Protein AF-A0A3T0Y4G8-F1 (afdb_monomer_lite)

Structure (mmCIF, N/CA/C/O backbone):
data_AF-A0A3T0Y4G8-F1
#
_entry.id   AF-A0A3T0Y4G8-F1
#
loop_
_atom_site.group_PDB
_atom_site.id
_atom_site.type_symbol
_atom_site.label_atom_id
_atom_site.label_alt_id
_atom_site.label_comp_id
_atom_site.label_asym_id
_atom_site.label_entity_id
_atom_site.label_seq_id
_atom_site.pdbx_PDB_ins_code
_atom_site.Cartn_x
_atom_site.Cartn_y
_atom_site.Cartn_z
_atom_site.occupancy
_atom_site.B_iso_or_equiv
_atom_site.auth_seq_id
_atom_site.auth_comp_id
_atom_site.auth_asym_id
_atom_site.auth_atom_id
_atom_site.pdbx_PDB_model_num
ATOM 1 N N . MET A 1 1 ? -2.328 8.587 -33.620 1.00 57.75 1 MET A N 1
ATOM 2 C CA . MET A 1 1 ? -2.987 9.891 -33.407 1.00 57.75 1 MET A CA 1
ATOM 3 C C . MET A 1 1 ? -2.007 10.767 -32.654 1.00 57.75 1 MET A C 1
ATOM 5 O O . MET A 1 1 ? -1.523 10.323 -31.620 1.00 57.75 1 MET A O 1
ATOM 9 N N . ARG A 1 2 ? -1.658 11.938 -33.183 1.00 63.41 2 ARG A N 1
ATOM 10 C CA . ARG A 1 2 ? -0.834 12.937 -32.486 1.00 63.41 2 ARG A CA 1
ATOM 11 C C . ARG A 1 2 ? -1.683 14.199 -32.407 1.00 63.41 2 ARG A C 1
ATOM 13 O O . ARG A 1 2 ? -2.270 14.566 -33.416 1.00 63.41 2 ARG A O 1
ATOM 20 N N . ASP A 1 3 ? -1.852 14.759 -31.213 1.00 65.62 3 ASP A N 1
ATOM 21 C CA . ASP A 1 3 ? -2.659 15.970 -30.990 1.00 65.62 3 ASP A CA 1
ATOM 22 C C . ASP A 1 3 ? -4.114 15.885 -31.506 1.00 65.62 3 ASP A C 1
ATOM 24 O O . ASP A 1 3 ? -4.701 16.870 -31.938 1.00 65.62 3 ASP A O 1
ATOM 28 N N . GLY A 1 4 ? -4.717 14.690 -31.463 1.00 73.75 4 GLY A N 1
ATOM 29 C CA . GLY A 1 4 ? -6.088 14.469 -31.942 1.00 73.75 4 GLY A CA 1
ATOM 30 C C . GLY A 1 4 ? -6.233 14.370 -33.465 1.00 73.75 4 GLY A C 1
ATOM 31 O O . GLY A 1 4 ? -7.351 14.213 -33.949 1.00 73.75 4 GLY A O 1
ATOM 32 N N . GLU A 1 5 ? -5.131 14.381 -34.220 1.00 70.00 5 GLU A N 1
ATOM 33 C CA . GLU A 1 5 ? -5.133 14.175 -35.669 1.00 70.00 5 GLU A CA 1
ATOM 34 C C . GLU A 1 5 ? -4.583 12.792 -36.057 1.00 70.00 5 GLU A C 1
ATOM 36 O O . GLU A 1 5 ? -3.673 12.224 -35.429 1.00 70.00 5 GLU A O 1
ATOM 41 N N . THR A 1 6 ? -5.175 12.212 -37.103 1.00 73.75 6 THR A N 1
ATOM 42 C CA . THR A 1 6 ? -4.707 10.964 -37.712 1.00 73.75 6 THR A CA 1
ATOM 43 C C . THR A 1 6 ? -3.455 11.259 -38.527 1.00 73.75 6 THR A C 1
ATOM 45 O O . THR A 1 6 ? -3.503 12.015 -39.490 1.00 73.75 6 THR A O 1
ATOM 48 N N . VAL A 1 7 ? -2.334 10.649 -38.139 1.00 76.44 7 VAL A N 1
ATOM 49 C CA . VAL A 1 7 ? -1.056 10.769 -38.846 1.00 76.44 7 VAL A CA 1
ATOM 50 C C . VAL A 1 7 ? -0.824 9.484 -39.629 1.00 76.44 7 VAL A C 1
ATOM 52 O O . VAL A 1 7 ? -0.744 8.411 -39.028 1.00 76.44 7 VAL A O 1
ATOM 55 N N . GLU A 1 8 ? -0.711 9.598 -40.950 1.00 79.31 8 GLU A N 1
ATOM 56 C CA . GLU A 1 8 ? -0.212 8.524 -41.808 1.00 79.31 8 GLU A CA 1
ATOM 57 C C . GLU A 1 8 ? 1.317 8.599 -41.867 1.00 79.31 8 GLU A C 1
ATOM 59 O O . GLU A 1 8 ? 1.886 9.651 -42.154 1.00 79.31 8 GLU A O 1
ATOM 64 N N . SER A 1 9 ? 1.983 7.480 -41.587 1.00 73.44 9 SER A N 1
ATOM 65 C CA . SER A 1 9 ? 3.439 7.352 -41.677 1.00 73.44 9 SER A CA 1
ATOM 66 C C . SER A 1 9 ? 3.802 6.079 -42.424 1.00 73.44 9 SER A C 1
ATOM 68 O O . SER A 1 9 ? 3.172 5.038 -42.242 1.00 73.44 9 SER A O 1
ATOM 70 N N . VAL A 1 10 ? 4.856 6.160 -43.232 1.00 78.38 10 VAL A N 1
ATOM 71 C CA . VAL A 1 10 ? 5.444 5.012 -43.924 1.00 78.38 10 VAL A CA 1
ATOM 72 C C . VAL A 1 10 ? 6.600 4.492 -43.077 1.00 78.38 10 VAL A C 1
ATOM 74 O O . VAL A 1 10 ? 7.514 5.246 -42.748 1.00 78.38 10 VAL A O 1
ATOM 77 N N . ILE A 1 11 ? 6.555 3.210 -42.715 1.00 75.81 11 ILE A N 1
ATOM 78 C CA . ILE A 1 11 ? 7.625 2.529 -41.982 1.00 75.81 11 ILE A CA 1
ATOM 79 C C . ILE A 1 11 ? 8.242 1.448 -42.867 1.00 75.81 11 ILE A C 1
ATOM 81 O O . ILE A 1 11 ? 7.525 0.692 -43.522 1.00 75.81 11 ILE A O 1
ATOM 85 N N . THR A 1 12 ? 9.570 1.376 -42.887 1.00 81.94 12 THR A N 1
ATOM 86 C CA . THR A 1 12 ? 10.300 0.306 -43.573 1.00 81.94 12 THR A CA 1
ATOM 87 C C . THR A 1 12 ? 10.436 -0.879 -42.614 1.00 81.94 12 THR A C 1
ATOM 89 O O . THR A 1 12 ? 11.063 -0.711 -41.565 1.00 81.94 12 THR A O 1
ATOM 92 N N . PRO A 1 13 ? 9.861 -2.057 -42.919 1.00 79.50 13 PRO A N 1
ATOM 93 C CA . PRO A 1 13 ? 10.000 -3.236 -42.070 1.00 79.50 13 PRO A CA 1
ATOM 94 C C . PRO A 1 13 ? 11.458 -3.693 -41.999 1.00 79.50 13 PRO A C 1
ATOM 96 O O . PRO A 1 13 ? 12.181 -3.619 -42.994 1.00 79.50 13 PRO A O 1
ATOM 99 N N . LEU A 1 14 ? 11.872 -4.226 -40.849 1.00 80.44 14 LEU A N 1
ATOM 100 C CA . LEU A 1 14 ? 13.131 -4.963 -40.755 1.00 80.44 14 LEU A CA 1
ATOM 101 C C . LEU A 1 14 ? 12.905 -6.375 -41.293 1.00 80.44 14 LEU A C 1
ATOM 103 O O . LEU A 1 14 ? 11.934 -7.026 -40.913 1.00 80.44 14 LEU A O 1
ATOM 107 N N . LEU A 1 15 ? 13.775 -6.848 -42.182 1.00 83.69 15 LEU A N 1
ATOM 108 C CA . LEU A 1 15 ? 13.701 -8.220 -42.675 1.00 83.69 15 LEU A CA 1
ATOM 109 C C . LEU A 1 15 ? 14.217 -9.175 -41.597 1.00 83.69 15 LEU A C 1
ATOM 111 O O . LEU A 1 15 ? 15.264 -8.944 -40.994 1.00 83.69 15 LEU A O 1
ATOM 115 N N . THR A 1 16 ? 13.451 -10.230 -41.336 1.00 79.94 16 THR A N 1
ATOM 116 C CA . THR A 1 16 ? 13.811 -11.305 -40.406 1.00 79.94 16 THR A CA 1
ATOM 117 C C . THR A 1 16 ? 13.591 -12.648 -41.078 1.00 79.94 16 THR A C 1
ATOM 119 O O . THR A 1 16 ? 12.617 -12.823 -41.813 1.00 79.94 16 THR A O 1
ATOM 122 N N . GLU A 1 17 ? 14.480 -13.600 -40.822 1.00 84.38 17 GLU A N 1
ATOM 123 C CA . GLU A 1 17 ? 14.336 -14.958 -41.336 1.00 84.38 17 GLU A CA 1
ATOM 124 C C . GLU A 1 17 ? 13.253 -15.697 -40.551 1.00 84.38 17 GLU A C 1
ATOM 126 O O . GLU A 1 17 ? 13.289 -15.791 -39.319 1.00 84.38 17 GLU A O 1
ATOM 131 N N . ARG A 1 18 ? 12.254 -16.216 -41.266 1.00 80.69 18 ARG A N 1
ATOM 132 C CA . ARG A 1 18 ? 11.189 -17.034 -40.685 1.00 80.69 18 ARG A CA 1
ATOM 133 C C . ARG A 1 18 ? 11.044 -18.334 -41.467 1.00 80.69 18 ARG A C 1
ATOM 135 O O . ARG A 1 18 ? 11.089 -18.292 -42.695 1.00 80.69 18 ARG A O 1
ATOM 142 N N . PRO A 1 19 ? 10.845 -19.474 -40.784 1.00 83.25 19 PRO A N 1
ATOM 143 C CA . PRO A 1 19 ? 10.613 -20.740 -41.460 1.00 83.25 19 PRO A CA 1
ATOM 144 C C . PRO A 1 19 ? 9.306 -20.683 -42.254 1.00 83.25 19 PRO A C 1
ATOM 146 O O . PRO A 1 19 ? 8.293 -20.169 -41.767 1.00 83.25 19 PRO A O 1
ATOM 149 N N . VAL A 1 20 ? 9.339 -21.203 -43.477 1.00 84.50 20 VAL A N 1
ATOM 150 C CA . VAL A 1 20 ? 8.162 -21.343 -44.337 1.00 84.50 20 VAL A CA 1
ATOM 151 C C . VAL A 1 20 ? 7.232 -22.378 -43.707 1.00 84.50 20 VAL A C 1
ATOM 153 O O . VAL A 1 20 ? 7.676 -23.454 -43.318 1.00 84.50 20 VAL A O 1
ATOM 156 N N . ALA A 1 21 ? 5.944 -22.062 -43.579 1.00 81.44 21 ALA A N 1
ATOM 157 C CA . ALA A 1 21 ? 4.969 -23.010 -43.049 1.00 81.44 21 ALA A CA 1
ATOM 158 C C . ALA A 1 21 ? 4.579 -24.042 -44.123 1.00 81.44 21 ALA A C 1
ATOM 160 O O . ALA A 1 21 ? 4.220 -23.668 -45.241 1.00 81.44 21 ALA A O 1
ATOM 161 N N . ALA A 1 22 ? 4.635 -25.328 -43.780 1.00 78.44 22 ALA A N 1
ATOM 162 C CA . ALA A 1 22 ? 4.059 -26.420 -44.557 1.00 78.44 22 ALA A CA 1
ATOM 163 C C . ALA A 1 22 ? 2.522 -26.453 -44.408 1.00 78.44 22 ALA A C 1
ATOM 165 O O . ALA A 1 22 ? 1.952 -25.754 -43.568 1.00 78.44 22 ALA A O 1
ATOM 166 N N . GLU A 1 23 ? 1.827 -27.263 -45.217 1.00 80.06 23 GLU A N 1
ATOM 167 C CA . GLU A 1 23 ? 0.350 -27.349 -45.206 1.00 80.06 23 GLU A CA 1
ATOM 168 C C . GLU A 1 23 ? -0.242 -27.783 -43.851 1.00 80.06 23 GLU A C 1
ATOM 170 O O . GLU A 1 23 ? -1.402 -27.497 -43.563 1.00 80.06 23 GLU A O 1
ATOM 175 N N . ASP A 1 24 ? 0.551 -28.435 -43.001 1.00 78.25 24 ASP A N 1
ATOM 176 C CA . ASP A 1 24 ? 0.180 -28.849 -41.645 1.00 78.25 24 ASP A CA 1
ATOM 177 C C . ASP A 1 24 ? 0.514 -27.801 -40.561 1.00 78.25 24 ASP A C 1
ATOM 179 O O . ASP A 1 24 ? 0.268 -28.029 -39.375 1.00 78.25 24 ASP A O 1
ATOM 183 N N . GLY A 1 25 ? 1.055 -26.643 -40.956 1.00 75.31 25 GLY A N 1
ATOM 184 C CA . GLY A 1 25 ? 1.466 -25.563 -40.059 1.00 75.31 25 GLY A CA 1
ATOM 185 C C . GLY A 1 25 ? 2.832 -25.766 -39.395 1.00 75.31 25 GLY A C 1
ATOM 186 O O . GLY A 1 25 ? 3.222 -24.938 -38.569 1.00 75.31 25 GLY A O 1
ATOM 187 N N . THR A 1 26 ? 3.566 -26.830 -39.735 1.00 81.00 26 THR A N 1
ATOM 188 C CA . THR A 1 26 ? 4.938 -27.055 -39.259 1.00 81.00 26 THR A CA 1
ATOM 189 C C . THR A 1 26 ? 5.963 -26.320 -40.127 1.00 81.00 26 THR A C 1
ATOM 191 O O . THR A 1 26 ? 5.648 -25.833 -41.212 1.00 81.00 26 THR A O 1
ATOM 194 N N . ALA A 1 27 ? 7.195 -26.170 -39.635 1.00 82.19 27 ALA A N 1
ATOM 195 C CA . ALA A 1 27 ? 8.272 -25.589 -40.432 1.00 82.19 27 ALA A CA 1
ATOM 196 C C . ALA A 1 27 ? 8.634 -26.543 -41.579 1.00 82.19 27 ALA A C 1
ATOM 198 O O . ALA A 1 27 ? 8.964 -27.702 -41.340 1.00 82.19 27 ALA A O 1
ATOM 199 N N . MET A 1 28 ? 8.586 -26.048 -42.814 1.00 82.31 28 MET A N 1
ATOM 200 C CA . MET A 1 28 ? 9.085 -26.759 -43.983 1.00 82.31 28 MET A CA 1
ATOM 201 C C . MET A 1 28 ? 10.581 -27.001 -43.803 1.00 82.31 28 MET A C 1
ATOM 203 O O . MET A 1 28 ? 11.329 -26.066 -43.524 1.00 82.31 28 MET A O 1
ATOM 207 N N . VAL A 1 29 ? 11.002 -28.250 -43.965 1.00 83.50 29 VAL A N 1
ATOM 208 C CA . VAL A 1 29 ? 12.403 -28.664 -43.882 1.00 83.50 29 VAL A CA 1
ATOM 209 C C . VAL A 1 29 ? 12.907 -29.091 -45.256 1.00 83.50 29 VAL A C 1
ATOM 211 O O . VAL A 1 29 ? 12.134 -29.604 -46.070 1.00 83.50 29 VAL A O 1
ATOM 214 N N . ASP A 1 30 ? 14.180 -28.842 -45.533 1.00 82.56 30 ASP A N 1
ATOM 215 C CA . ASP A 1 30 ? 14.849 -29.287 -46.749 1.00 82.56 30 ASP A CA 1
ATOM 216 C C . ASP A 1 30 ? 15.281 -30.765 -46.665 1.00 82.56 30 ASP A C 1
ATOM 218 O O . ASP A 1 30 ? 14.939 -31.496 -45.732 1.00 82.56 30 ASP A O 1
ATOM 222 N N . ALA A 1 31 ? 16.000 -31.239 -47.685 1.00 79.75 31 ALA A N 1
ATOM 223 C CA . ALA A 1 31 ? 16.464 -32.624 -47.761 1.00 79.75 31 ALA A CA 1
ATOM 224 C C . ALA A 1 31 ? 17.526 -32.979 -46.701 1.00 79.75 31 ALA A C 1
ATOM 226 O O . ALA A 1 31 ? 17.723 -34.165 -46.429 1.00 79.75 31 ALA A O 1
ATOM 227 N N . ASP A 1 32 ? 18.175 -31.974 -46.111 1.00 78.44 32 ASP A N 1
ATOM 228 C CA . ASP A 1 32 ? 19.201 -32.108 -45.077 1.00 78.44 32 ASP A CA 1
ATOM 229 C C . ASP A 1 32 ? 18.603 -31.985 -43.656 1.00 78.44 32 ASP A C 1
ATOM 231 O O . ASP A 1 32 ? 19.271 -32.282 -42.664 1.00 78.44 32 ASP A O 1
ATOM 235 N N . GLY A 1 33 ? 17.305 -31.666 -43.560 1.00 79.38 33 GLY A N 1
ATOM 236 C CA . GLY A 1 33 ? 16.547 -31.549 -42.313 1.00 79.38 33 GLY A CA 1
ATOM 237 C C . GLY A 1 33 ? 16.545 -30.139 -41.720 1.00 79.38 33 GLY A C 1
ATOM 238 O O . GLY A 1 33 ? 16.002 -29.949 -40.628 1.00 79.38 33 GLY A O 1
ATOM 239 N N . ASP A 1 34 ? 17.112 -29.162 -42.427 1.00 80.62 34 ASP A N 1
ATOM 240 C CA . ASP A 1 34 ? 17.165 -27.770 -42.001 1.00 80.62 34 ASP A CA 1
ATOM 241 C C . ASP A 1 34 ? 15.888 -27.029 -42.413 1.00 80.62 34 ASP A C 1
ATOM 243 O O . ASP A 1 34 ? 15.269 -27.309 -43.440 1.00 80.62 34 ASP A O 1
ATOM 247 N N . ALA A 1 35 ? 15.444 -26.080 -41.588 1.00 82.62 35 ALA A N 1
ATOM 248 C CA . ALA A 1 35 ? 14.230 -25.326 -41.872 1.00 82.62 35 ALA A CA 1
ATOM 249 C C . ALA A 1 35 ? 14.444 -24.385 -43.067 1.00 82.62 35 ALA A C 1
ATOM 251 O O . ALA A 1 35 ? 15.308 -23.511 -43.032 1.00 82.62 35 ALA A O 1
ATOM 252 N N . VAL A 1 36 ? 13.598 -24.505 -44.090 1.00 84.44 36 VAL A N 1
ATOM 253 C CA . VAL A 1 36 ? 13.571 -23.576 -45.221 1.00 84.44 36 VAL A CA 1
ATOM 254 C C . VAL A 1 36 ? 13.075 -22.225 -44.712 1.00 84.44 36 VAL A C 1
ATOM 256 O O . VAL A 1 36 ? 11.922 -22.094 -44.292 1.00 84.44 36 VAL A O 1
ATOM 259 N N . THR A 1 37 ? 13.940 -21.213 -44.732 1.00 86.69 37 THR A N 1
ATOM 260 C CA . THR A 1 37 ? 13.616 -19.854 -44.290 1.00 86.69 37 THR A CA 1
ATOM 261 C C . THR A 1 37 ? 13.271 -18.943 -45.464 1.00 86.69 37 THR A C 1
ATOM 263 O O . THR A 1 37 ? 13.735 -19.113 -46.590 1.00 86.69 37 THR A O 1
ATOM 266 N N . GLN A 1 38 ? 12.432 -17.948 -45.194 1.00 85.25 38 GLN A N 1
ATOM 267 C CA . GLN A 1 38 ? 12.185 -16.818 -46.080 1.00 85.25 38 GLN A CA 1
ATOM 268 C C . GLN A 1 38 ? 12.346 -15.511 -45.300 1.00 85.25 38 GLN A C 1
ATOM 270 O O . GLN A 1 38 ? 12.038 -15.444 -44.105 1.00 85.25 38 GLN A O 1
ATOM 275 N N . GLU A 1 39 ? 12.800 -14.460 -45.977 1.00 82.12 39 GLU A N 1
ATOM 276 C CA . GLU A 1 39 ? 12.836 -13.121 -45.398 1.00 82.12 39 GLU A CA 1
ATOM 277 C C . GLU A 1 39 ? 11.418 -12.552 -45.333 1.00 82.12 39 GLU A C 1
ATOM 279 O O . GLU A 1 39 ? 10.752 -12.363 -46.354 1.00 82.12 39 GLU A O 1
ATOM 284 N N . VAL A 1 40 ? 10.944 -12.257 -44.124 1.00 82.44 40 VAL A N 1
ATOM 285 C CA . VAL A 1 40 ? 9.673 -11.559 -43.915 1.00 82.44 40 VAL A CA 1
ATOM 286 C C . VAL A 1 40 ? 9.902 -10.226 -43.221 1.00 82.44 40 VAL A C 1
ATOM 288 O O . VAL A 1 40 ? 10.739 -10.105 -42.325 1.00 82.44 40 VAL A O 1
ATOM 291 N N . GLY A 1 41 ? 9.134 -9.216 -43.630 1.00 81.00 41 GLY A N 1
ATOM 292 C CA . GLY A 1 41 ? 9.136 -7.909 -42.984 1.00 81.00 41 GLY A CA 1
ATOM 293 C C . GLY A 1 41 ? 8.482 -7.973 -41.606 1.00 81.00 41 GLY A C 1
ATOM 294 O O . GLY A 1 41 ? 7.318 -8.349 -41.481 1.00 81.00 41 GLY A O 1
ATOM 295 N N . PHE A 1 42 ? 9.223 -7.572 -40.580 1.00 80.50 42 PHE A N 1
ATOM 296 C CA . PHE A 1 42 ? 8.767 -7.459 -39.204 1.00 80.50 42 PHE A CA 1
ATOM 297 C C . PHE A 1 42 ? 8.653 -5.984 -38.800 1.00 80.50 42 PHE A C 1
ATOM 299 O O . PHE A 1 42 ? 9.562 -5.181 -39.026 1.00 80.50 42 PHE A O 1
ATOM 306 N N . ILE A 1 43 ? 7.524 -5.633 -38.180 1.00 77.62 43 ILE A N 1
ATOM 307 C CA . ILE A 1 43 ? 7.293 -4.326 -37.559 1.00 77.62 43 ILE A CA 1
ATOM 308 C C . ILE A 1 43 ? 6.952 -4.571 -36.089 1.00 77.62 43 ILE A C 1
ATOM 310 O O . ILE A 1 43 ? 5.902 -5.129 -35.774 1.00 77.62 43 ILE A O 1
ATOM 314 N N . GLY A 1 44 ? 7.831 -4.127 -35.191 1.00 71.62 44 GLY A N 1
ATOM 315 C CA . GLY A 1 44 ? 7.540 -4.048 -33.763 1.00 71.62 44 GLY A CA 1
ATOM 316 C C . GLY A 1 44 ? 6.872 -2.714 -33.444 1.00 71.62 44 GLY A C 1
ATOM 317 O O . GLY A 1 44 ? 7.466 -1.661 -33.668 1.00 71.62 44 GLY A O 1
ATOM 318 N N . VAL A 1 45 ? 5.645 -2.742 -32.926 1.00 76.56 45 VAL A N 1
ATOM 319 C CA . VAL A 1 45 ? 4.945 -1.535 -32.465 1.00 76.56 45 VAL A CA 1
ATOM 320 C C . VAL A 1 45 ? 5.041 -1.477 -30.945 1.00 76.56 45 VAL A C 1
ATOM 322 O O . VAL A 1 45 ? 4.532 -2.357 -30.257 1.00 76.56 45 VAL A O 1
ATOM 325 N N . GLY A 1 46 ? 5.699 -0.442 -30.423 1.00 69.81 46 GLY A N 1
ATOM 326 C CA . GLY A 1 46 ? 5.782 -0.155 -28.992 1.00 69.81 46 GLY A CA 1
ATOM 327 C C . GLY A 1 46 ? 5.281 1.255 -28.701 1.00 69.81 46 GLY A C 1
ATOM 328 O O . GLY A 1 46 ? 5.503 2.170 -29.493 1.00 69.81 46 GLY A O 1
ATOM 329 N N . SER A 1 47 ? 4.593 1.444 -27.575 1.00 67.56 47 SER A N 1
ATOM 330 C CA . SER A 1 47 ? 4.206 2.782 -27.123 1.00 67.56 47 SER A CA 1
ATOM 331 C C . SER A 1 47 ? 5.412 3.467 -26.489 1.00 67.56 47 SER A C 1
ATOM 333 O O . SER A 1 47 ? 5.940 2.983 -25.488 1.00 67.56 47 SER A O 1
ATOM 335 N N . THR A 1 48 ? 5.828 4.613 -27.025 1.00 68.94 48 THR A N 1
ATOM 336 C CA . THR A 1 48 ? 6.742 5.498 -26.298 1.00 68.94 48 THR A CA 1
ATOM 337 C C . THR A 1 48 ? 5.996 6.065 -25.094 1.00 68.94 48 THR A C 1
ATOM 339 O O . THR A 1 48 ? 4.910 6.622 -25.240 1.00 68.94 48 THR A O 1
ATOM 342 N N . GLN A 1 49 ? 6.559 5.887 -23.902 1.00 67.50 49 GLN A N 1
ATOM 343 C CA . GLN A 1 49 ? 6.051 6.490 -22.675 1.00 67.50 49 GLN A CA 1
ATOM 344 C C . GLN A 1 49 ? 6.924 7.697 -22.344 1.00 67.50 49 GLN A C 1
ATOM 346 O O . GLN A 1 49 ? 8.143 7.568 -22.251 1.00 67.50 49 GLN A O 1
ATOM 351 N N . GLU A 1 50 ? 6.306 8.861 -22.177 1.00 69.50 50 GLU A N 1
ATOM 352 C CA . GLU A 1 50 ? 7.001 10.092 -21.811 1.00 69.50 50 GLU A CA 1
ATOM 353 C C . GLU A 1 50 ? 6.421 10.639 -20.505 1.00 69.50 50 GLU A C 1
ATOM 355 O O . GLU A 1 50 ? 5.203 10.650 -20.308 1.00 69.50 50 GLU A O 1
ATOM 360 N N . LEU A 1 51 ? 7.294 11.072 -19.589 1.00 75.06 51 LEU A N 1
ATOM 361 C CA . LEU A 1 51 ? 6.866 11.717 -18.352 1.00 75.06 51 LEU A CA 1
ATOM 362 C C . LEU A 1 51 ? 6.426 13.144 -18.672 1.00 75.06 51 LEU A C 1
ATOM 364 O O . LEU A 1 51 ? 7.254 14.018 -18.927 1.00 75.06 51 LEU A O 1
ATOM 368 N N . VAL A 1 52 ? 5.120 13.380 -18.614 1.00 82.81 52 VAL A N 1
ATOM 369 C CA . VAL A 1 52 ? 4.540 14.711 -18.793 1.00 82.81 52 VAL A CA 1
ATOM 370 C C . VAL A 1 52 ? 4.279 15.383 -17.440 1.00 82.81 52 VAL A C 1
ATOM 372 O O . VAL A 1 52 ? 3.811 14.722 -16.507 1.00 82.81 52 VAL A O 1
ATOM 375 N N . PRO A 1 53 ? 4.559 16.693 -17.298 1.00 86.25 53 PRO A N 1
ATOM 376 C CA . PRO A 1 53 ? 4.197 17.437 -16.099 1.00 86.25 53 PRO A CA 1
ATOM 377 C C . PRO A 1 53 ? 2.682 17.417 -15.879 1.00 86.25 53 PRO A C 1
ATOM 379 O O . PRO A 1 53 ? 1.916 17.754 -16.779 1.00 86.25 53 PRO A O 1
ATOM 382 N N . GLN A 1 54 ? 2.260 17.059 -14.668 1.00 88.50 54 GLN A N 1
ATOM 383 C CA . GLN A 1 54 ? 0.855 17.082 -14.259 1.00 88.50 54 GLN A CA 1
ATOM 384 C C . GLN A 1 54 ? 0.561 18.329 -13.413 1.00 88.50 54 GLN A C 1
ATOM 386 O O . GLN A 1 54 ? 1.441 18.791 -12.675 1.00 88.50 54 GLN A O 1
ATOM 391 N N . PRO A 1 55 ? -0.656 18.895 -13.484 1.00 93.75 55 PRO A N 1
ATOM 392 C CA . PRO A 1 55 ? -1.031 20.003 -12.620 1.00 93.75 55 PRO A CA 1
ATOM 393 C C . PRO A 1 55 ? -1.130 19.541 -11.160 1.00 93.75 55 PRO A C 1
ATOM 395 O O . PRO A 1 55 ? -1.472 18.397 -10.865 1.00 93.75 55 PRO A O 1
ATOM 398 N N . ALA A 1 56 ? -0.887 20.457 -10.217 1.00 92.38 56 ALA A N 1
ATOM 399 C CA . ALA A 1 56 ? -0.919 20.156 -8.779 1.00 92.38 56 ALA A CA 1
ATOM 400 C C . ALA A 1 56 ? -2.281 19.619 -8.290 1.00 92.38 56 ALA A C 1
ATOM 402 O O . ALA A 1 56 ? -2.360 18.974 -7.246 1.00 92.38 56 ALA A O 1
ATOM 403 N N . THR A 1 57 ? -3.351 19.862 -9.047 1.00 94.38 57 THR A N 1
ATOM 404 C CA . THR A 1 57 ? -4.695 19.341 -8.778 1.00 94.38 57 THR A CA 1
ATOM 405 C C . THR A 1 57 ? -4.790 17.820 -8.894 1.00 94.38 57 THR A C 1
ATOM 407 O O . THR A 1 57 ? -5.645 17.243 -8.232 1.00 94.38 57 THR A O 1
ATOM 410 N N . GLU A 1 58 ? -3.905 17.168 -9.655 1.00 91.94 58 GLU A N 1
ATOM 411 C CA . GLU A 1 58 ? -3.877 15.702 -9.818 1.00 91.94 58 GLU A CA 1
ATOM 412 C C . GLU A 1 58 ? -3.335 14.966 -8.586 1.00 91.94 58 GLU A C 1
ATOM 414 O O . GLU A 1 58 ? -3.528 13.761 -8.437 1.00 91.94 58 GLU A O 1
ATOM 419 N N . VAL A 1 59 ? -2.690 15.676 -7.654 1.00 90.56 59 VAL A N 1
ATOM 420 C CA . VAL A 1 59 ? -2.078 15.056 -6.470 1.00 90.56 59 VAL A CA 1
ATOM 421 C C . VAL A 1 59 ? -3.131 14.406 -5.570 1.00 90.56 59 VAL A C 1
ATOM 423 O O . VAL A 1 59 ? -2.954 13.266 -5.145 1.00 90.56 59 VAL A O 1
ATOM 426 N N . LEU A 1 60 ? -4.232 15.105 -5.275 1.00 93.88 60 LEU A N 1
ATOM 427 C CA . LEU A 1 60 ? -5.272 14.577 -4.385 1.00 93.88 60 LEU A CA 1
ATOM 428 C C . LEU A 1 60 ? -5.997 13.355 -4.981 1.00 93.88 60 LEU A C 1
ATOM 430 O O . LEU A 1 60 ? -6.103 12.358 -4.263 1.00 93.88 60 LEU A O 1
ATOM 434 N N . PRO A 1 61 ? -6.443 13.367 -6.256 1.00 94.69 61 PRO A N 1
ATOM 435 C CA . PRO A 1 61 ? -6.956 12.173 -6.926 1.00 94.69 61 PRO A CA 1
ATOM 436 C C . PRO A 1 61 ? -5.965 11.007 -6.914 1.00 94.69 61 PRO A C 1
ATOM 438 O O . PRO A 1 61 ? -6.323 9.916 -6.483 1.00 94.69 61 PRO A O 1
ATOM 441 N N . ALA A 1 62 ? -4.698 11.240 -7.275 1.00 90.81 62 ALA A N 1
ATOM 442 C CA . ALA A 1 62 ? -3.690 10.182 -7.327 1.00 90.81 62 ALA A CA 1
ATOM 443 C C . ALA A 1 62 ? -3.438 9.528 -5.956 1.00 90.81 62 ALA A C 1
ATOM 445 O O . ALA A 1 62 ? -3.295 8.302 -5.853 1.00 90.81 62 ALA A O 1
ATOM 446 N N . VAL A 1 63 ? -3.408 10.331 -4.885 1.00 92.44 63 VAL A N 1
ATOM 447 C CA . VAL A 1 63 ? -3.327 9.825 -3.507 1.00 92.44 63 VAL A CA 1
ATOM 448 C C . VAL A 1 63 ? -4.599 9.059 -3.142 1.00 92.44 63 VAL A C 1
ATOM 450 O O . VAL A 1 63 ? -4.497 7.978 -2.569 1.00 92.44 63 VAL A O 1
ATOM 453 N N . GLY A 1 64 ? -5.780 9.567 -3.507 1.00 94.69 64 GLY A N 1
ATOM 454 C CA . GLY A 1 64 ? -7.068 8.904 -3.285 1.00 94.69 64 GLY A CA 1
ATOM 455 C C . GLY A 1 64 ? -7.159 7.528 -3.949 1.00 94.69 64 GLY A C 1
ATOM 456 O O . GLY A 1 64 ? -7.503 6.548 -3.290 1.00 94.69 64 GLY A O 1
ATOM 457 N N . ASP A 1 65 ? -6.765 7.423 -5.215 1.00 94.19 65 ASP A N 1
ATOM 458 C CA . ASP A 1 65 ? -6.737 6.155 -5.947 1.00 94.19 65 ASP A CA 1
ATOM 459 C C . ASP A 1 65 ? -5.740 5.172 -5.331 1.00 94.19 65 ASP A C 1
ATOM 461 O O . ASP A 1 65 ? -6.005 3.974 -5.212 1.00 94.19 65 ASP A O 1
ATOM 465 N N . SER A 1 66 ? -4.585 5.680 -4.898 1.00 91.56 66 SER A N 1
ATOM 466 C CA . SER A 1 66 ? -3.577 4.868 -4.217 1.00 91.56 66 SER A CA 1
ATOM 467 C C . SER A 1 66 ? -4.093 4.363 -2.867 1.00 91.56 66 SER A C 1
ATOM 469 O O . SER A 1 66 ? -3.921 3.186 -2.556 1.00 91.56 66 SER A O 1
ATOM 471 N N . LEU A 1 67 ? -4.796 5.205 -2.102 1.00 93.44 67 LEU A N 1
ATOM 472 C CA . LEU A 1 67 ? -5.458 4.810 -0.857 1.00 93.44 67 LEU A CA 1
ATOM 473 C C . LEU A 1 67 ? -6.507 3.730 -1.115 1.00 93.44 67 LEU A C 1
ATOM 475 O O . LEU A 1 67 ? -6.539 2.742 -0.389 1.00 93.44 67 LEU A O 1
ATOM 479 N N . ALA A 1 68 ? -7.332 3.889 -2.152 1.00 93.62 68 ALA A N 1
ATOM 480 C CA . ALA A 1 68 ? -8.368 2.926 -2.511 1.00 93.62 68 ALA A CA 1
ATOM 481 C C . ALA A 1 68 ? -7.776 1.562 -2.891 1.00 93.62 68 ALA A C 1
ATOM 483 O O . ALA A 1 68 ? -8.252 0.532 -2.410 1.00 93.62 68 ALA A O 1
ATOM 484 N N . ARG A 1 69 ? -6.699 1.544 -3.690 1.00 90.62 69 ARG A N 1
ATOM 485 C CA . ARG A 1 69 ? -5.976 0.308 -4.028 1.00 90.62 69 ARG A CA 1
ATOM 486 C C . ARG A 1 69 ? -5.437 -0.384 -2.782 1.00 90.62 69 ARG A C 1
ATOM 488 O O . ARG A 1 69 ? -5.680 -1.574 -2.591 1.00 90.62 69 ARG A O 1
ATOM 495 N N . VAL A 1 70 ? -4.752 0.355 -1.908 1.00 90.25 70 VAL A N 1
ATOM 496 C CA . VAL A 1 70 ? -4.174 -0.235 -0.694 1.00 90.25 70 VAL A CA 1
ATOM 497 C C . VAL A 1 70 ? -5.262 -0.694 0.279 1.00 90.25 70 VAL A C 1
ATOM 499 O O . VAL A 1 70 ? -5.166 -1.790 0.827 1.00 90.25 70 VAL A O 1
ATOM 502 N N . ALA A 1 71 ? -6.341 0.072 0.439 1.00 91.00 71 ALA A N 1
ATOM 503 C CA . ALA A 1 71 ? -7.50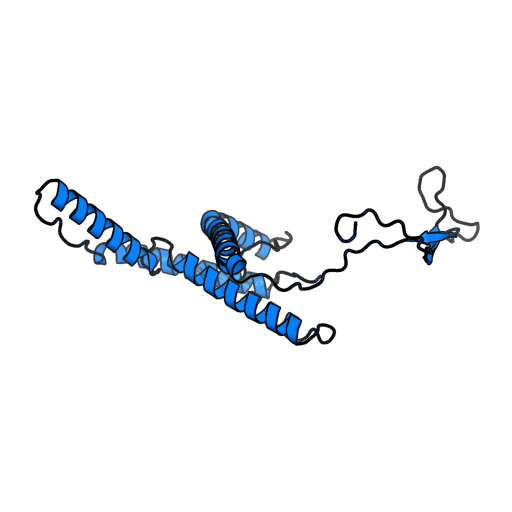4 -0.345 1.217 1.00 91.00 71 ALA A CA 1
ATOM 504 C C . ALA A 1 71 ? -8.118 -1.638 0.661 1.00 91.00 71 ALA A C 1
ATOM 506 O O . ALA A 1 71 ? -8.425 -2.546 1.430 1.00 91.00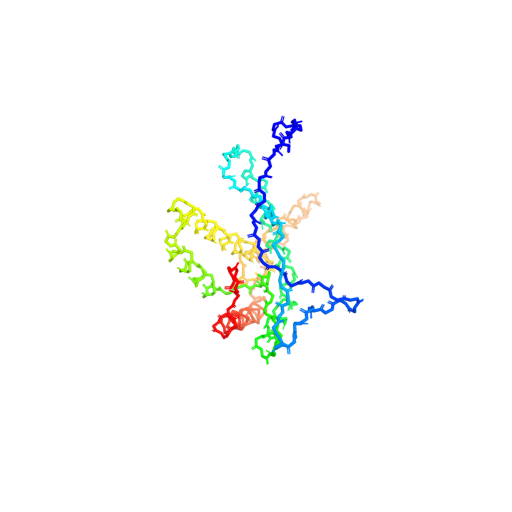 71 ALA A O 1
ATOM 507 N N . GLY A 1 72 ? -8.224 -1.772 -0.665 1.00 90.31 72 GLY A N 1
ATOM 508 C CA . GLY A 1 72 ? -8.665 -3.004 -1.319 1.00 90.31 72 GLY A CA 1
ATOM 509 C C . GLY A 1 72 ? -7.779 -4.208 -0.985 1.00 90.31 72 GLY A C 1
ATOM 510 O O . GLY A 1 72 ? -8.294 -5.286 -0.683 1.00 90.31 72 GLY A O 1
ATOM 511 N N . VAL A 1 73 ? -6.455 -4.034 -0.965 1.00 87.31 73 VAL A N 1
ATOM 512 C CA . VAL A 1 73 ? -5.512 -5.086 -0.542 1.00 87.31 73 VAL A CA 1
ATOM 513 C C . VAL A 1 73 ? -5.707 -5.439 0.934 1.00 87.31 73 VAL A C 1
ATOM 515 O O . VAL A 1 73 ? -5.776 -6.619 1.268 1.00 87.31 73 VAL A O 1
ATOM 518 N N . VAL A 1 74 ? -5.850 -4.438 1.806 1.00 87.88 74 VAL A N 1
ATOM 519 C CA . VAL A 1 74 ? -6.046 -4.619 3.254 1.00 87.88 74 VAL A CA 1
ATOM 520 C C . VAL A 1 74 ? -7.355 -5.347 3.574 1.00 87.88 74 VAL A C 1
ATOM 522 O O . VAL A 1 74 ? -7.377 -6.227 4.432 1.00 87.88 74 VAL A O 1
ATOM 525 N N . LEU A 1 75 ? -8.444 -5.039 2.871 1.00 88.56 75 LEU A N 1
ATOM 526 C CA . LEU A 1 75 ? -9.725 -5.730 3.053 1.00 88.56 75 LEU A CA 1
ATOM 527 C C . LEU A 1 75 ? -9.643 -7.211 2.664 1.00 88.56 75 LEU A C 1
ATOM 529 O O . LEU A 1 75 ? -10.264 -8.055 3.306 1.00 88.56 75 LEU A O 1
ATOM 533 N N . ASN A 1 76 ? -8.836 -7.529 1.652 1.00 88.12 76 ASN A N 1
ATOM 534 C CA . ASN A 1 76 ? -8.601 -8.895 1.189 1.00 88.12 76 ASN A CA 1
ATOM 535 C C . ASN A 1 76 ? -7.367 -9.545 1.843 1.00 88.12 76 ASN A C 1
ATOM 537 O O . ASN A 1 76 ? -6.963 -10.639 1.448 1.00 88.12 76 ASN A O 1
ATOM 541 N N . LEU A 1 77 ? -6.764 -8.897 2.847 1.00 86.31 77 LEU A N 1
ATOM 542 C CA . LEU A 1 77 ? -5.519 -9.336 3.478 1.00 86.31 77 LEU A CA 1
ATOM 543 C C . LEU A 1 77 ? -5.591 -10.775 4.013 1.00 86.31 77 LEU A C 1
ATOM 545 O O . LEU A 1 77 ? -4.661 -11.525 3.733 1.00 86.31 77 LEU A O 1
ATOM 549 N N . PRO A 1 78 ? -6.657 -11.225 4.714 1.00 85.69 78 PRO A N 1
ATOM 550 C CA . PRO A 1 78 ? -6.700 -12.591 5.238 1.00 85.69 78 PRO A CA 1
ATOM 551 C C . PRO A 1 78 ? -6.579 -13.643 4.135 1.00 85.69 78 PRO A C 1
ATOM 553 O O . PRO A 1 78 ? -5.842 -14.615 4.282 1.00 85.69 78 PRO A O 1
ATOM 556 N N . GLN A 1 79 ? -7.267 -13.421 3.013 1.00 87.94 79 GLN A N 1
ATOM 557 C CA . GLN A 1 79 ? -7.234 -14.324 1.871 1.00 87.94 79 GLN A CA 1
ATOM 558 C C . GLN A 1 79 ? -5.867 -14.281 1.178 1.00 87.94 79 GLN A C 1
ATOM 560 O O . GLN A 1 79 ? -5.248 -15.323 0.974 1.00 87.94 79 GLN A O 1
ATOM 565 N N . ARG A 1 80 ? -5.336 -13.075 0.942 1.00 85.81 80 ARG A N 1
ATOM 566 C CA . ARG A 1 80 ? -4.011 -12.873 0.342 1.00 85.81 80 ARG A CA 1
ATOM 567 C C . ARG A 1 80 ? -2.888 -13.515 1.161 1.00 85.81 80 ARG A C 1
ATOM 569 O O . ARG A 1 80 ? -1.941 -14.045 0.597 1.00 85.81 80 ARG A O 1
ATOM 576 N N . VAL A 1 81 ? -2.977 -13.511 2.490 1.00 84.50 81 VAL A N 1
ATOM 577 C CA . VAL A 1 81 ? -1.984 -14.161 3.366 1.00 84.50 81 VAL A CA 1
ATOM 578 C C . VAL A 1 81 ? -2.010 -15.679 3.218 1.00 84.50 81 VAL A C 1
ATOM 580 O O . VAL A 1 81 ? -0.952 -16.308 3.188 1.00 84.50 81 VAL A O 1
ATOM 583 N N . VAL A 1 82 ? -3.200 -16.273 3.093 1.00 86.06 82 VAL A N 1
ATOM 584 C CA . VAL A 1 82 ? -3.341 -17.712 2.828 1.00 86.06 82 VAL A CA 1
ATOM 585 C C . VAL A 1 82 ? -2.756 -18.061 1.462 1.00 86.06 82 VAL A C 1
ATOM 587 O O . VAL A 1 82 ? -1.993 -19.019 1.365 1.00 86.06 82 VAL A O 1
ATOM 590 N N . GLU A 1 83 ? -3.051 -17.262 0.438 1.00 85.25 83 GLU A N 1
ATOM 591 C CA . GLU A 1 83 ? -2.516 -17.431 -0.917 1.00 85.25 83 GLU A CA 1
ATOM 592 C C . GLU A 1 83 ? -0.983 -17.340 -0.933 1.00 85.25 83 GLU A C 1
ATOM 594 O O . GLU A 1 83 ? -0.321 -18.204 -1.506 1.00 85.25 83 GLU A O 1
ATOM 599 N N . VAL A 1 84 ? -0.396 -16.360 -0.234 1.00 83.31 84 VAL A N 1
ATOM 600 C CA . VAL A 1 84 ? 1.066 -16.242 -0.116 1.00 83.31 84 VAL A CA 1
ATOM 601 C C . VAL A 1 84 ? 1.665 -17.428 0.628 1.00 83.31 84 VAL A C 1
ATOM 603 O O . VAL A 1 84 ? 2.683 -17.961 0.192 1.00 83.31 84 VAL A O 1
ATOM 606 N N . GLY A 1 85 ? 1.037 -17.881 1.715 1.00 83.19 85 GLY A N 1
ATOM 607 C CA . GLY A 1 85 ? 1.477 -19.081 2.422 1.00 83.19 85 GLY A CA 1
ATOM 608 C C . GLY A 1 85 ? 1.475 -20.306 1.509 1.00 83.19 85 GLY A C 1
ATOM 609 O O . GLY A 1 85 ? 2.480 -21.001 1.402 1.00 83.19 85 GLY A O 1
ATOM 610 N N . GLN A 1 86 ? 0.383 -20.540 0.784 1.00 84.62 86 GLN A N 1
ATOM 611 C CA . GLN A 1 86 ? 0.289 -21.645 -0.170 1.00 84.62 86 GLN A CA 1
ATOM 612 C C . GLN A 1 86 ? 1.343 -21.537 -1.275 1.00 84.62 86 GLN A C 1
ATOM 614 O O . GLN A 1 86 ? 2.021 -22.521 -1.565 1.00 84.62 86 GLN A O 1
ATOM 619 N N . ALA A 1 87 ? 1.530 -20.355 -1.862 1.00 80.62 87 ALA A N 1
ATOM 620 C CA . ALA A 1 87 ? 2.524 -20.131 -2.909 1.00 80.62 87 ALA A CA 1
ATOM 621 C C . ALA A 1 87 ? 3.966 -20.308 -2.403 1.00 80.62 87 ALA A C 1
ATOM 623 O O . ALA A 1 87 ? 4.811 -20.835 -3.128 1.00 80.62 87 ALA A O 1
ATOM 624 N N . ALA A 1 88 ? 4.251 -19.921 -1.156 1.00 80.56 88 ALA A N 1
ATOM 625 C CA . ALA A 1 88 ? 5.570 -20.072 -0.545 1.00 80.56 88 ALA A CA 1
ATOM 626 C C . ALA A 1 88 ? 5.970 -21.545 -0.342 1.00 80.56 88 ALA A C 1
ATOM 628 O O . ALA A 1 88 ? 7.151 -21.864 -0.452 1.00 80.56 88 ALA A O 1
ATOM 629 N N . PHE A 1 89 ? 5.005 -22.440 -0.088 1.00 81.44 89 PHE A N 1
ATOM 630 C CA . PHE A 1 89 ? 5.251 -23.866 0.193 1.00 81.44 89 PHE A CA 1
ATOM 631 C C . PHE A 1 89 ? 4.865 -24.834 -0.942 1.00 81.44 89 PHE A C 1
ATOM 633 O O . PHE A 1 89 ? 5.067 -26.038 -0.799 1.00 81.44 89 PHE A O 1
ATOM 640 N N . SER A 1 90 ? 4.303 -24.349 -2.049 1.00 80.44 90 SER A N 1
ATOM 641 C CA . SER A 1 90 ? 3.951 -25.157 -3.233 1.00 80.44 90 SER A CA 1
ATOM 642 C C . SER A 1 90 ? 4.807 -24.776 -4.438 1.00 80.44 90 SER A C 1
ATOM 644 O O . SER A 1 90 ? 5.625 -23.876 -4.328 1.00 80.44 90 SER A O 1
ATOM 646 N N . ASP A 1 91 ? 4.608 -25.391 -5.603 1.00 75.94 91 ASP A N 1
ATOM 647 C CA . ASP A 1 91 ? 5.217 -24.945 -6.870 1.00 75.94 91 ASP A CA 1
ATOM 648 C C . ASP A 1 91 ? 4.411 -23.834 -7.570 1.00 75.94 91 ASP A C 1
ATOM 650 O O . ASP A 1 91 ? 4.739 -23.427 -8.683 1.00 75.94 91 ASP A O 1
ATOM 654 N N . ALA A 1 92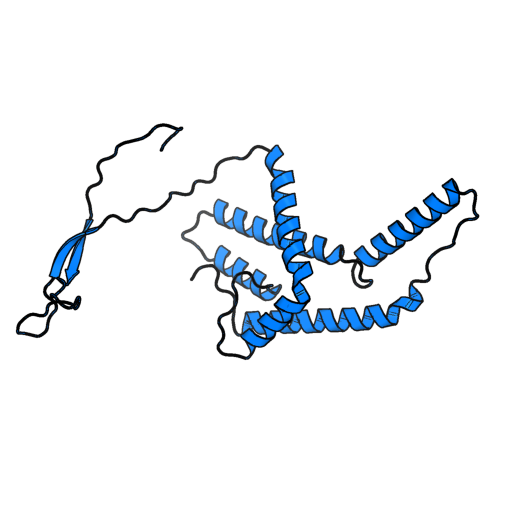 ? 3.350 -23.322 -6.932 1.00 75.62 92 ALA A N 1
ATOM 655 C CA . ALA A 1 92 ? 2.514 -22.286 -7.522 1.00 75.62 92 ALA A CA 1
ATOM 656 C C . ALA A 1 92 ? 3.303 -20.979 -7.755 1.00 75.62 92 ALA A C 1
ATOM 658 O O . ALA A 1 92 ? 4.175 -20.624 -6.944 1.00 75.62 92 ALA A O 1
ATOM 659 N N . PRO A 1 93 ? 3.002 -20.250 -8.849 1.00 72.75 93 PRO A N 1
ATOM 660 C CA . PRO A 1 93 ? 3.627 -18.968 -9.134 1.00 72.75 93 PRO A CA 1
ATOM 661 C C . PRO A 1 93 ? 3.238 -17.923 -8.083 1.00 72.75 93 PRO A C 1
ATOM 663 O O . PRO A 1 93 ? 2.125 -17.918 -7.553 1.00 72.75 93 PRO A O 1
ATOM 666 N N . ARG A 1 94 ? 4.176 -17.020 -7.784 1.00 80.69 94 ARG A N 1
ATOM 667 C CA . ARG A 1 94 ? 3.955 -15.915 -6.851 1.00 80.69 94 ARG A CA 1
ATOM 668 C C . ARG A 1 94 ? 3.144 -14.822 -7.545 1.00 80.69 94 ARG A C 1
ATOM 670 O O . ARG A 1 94 ? 3.602 -14.274 -8.540 1.00 80.69 94 ARG A O 1
ATOM 677 N N . ASP A 1 95 ? 1.980 -14.485 -6.989 1.00 79.56 95 ASP A N 1
ATOM 678 C CA . ASP A 1 95 ? 1.166 -13.369 -7.491 1.00 79.56 95 ASP A CA 1
ATOM 679 C C . ASP A 1 95 ? 1.938 -12.032 -7.393 1.00 79.56 95 ASP A C 1
ATOM 681 O O . ASP A 1 95 ? 2.283 -11.630 -6.271 1.00 79.56 95 ASP A O 1
ATOM 685 N N . PRO A 1 96 ? 2.208 -11.341 -8.519 1.00 76.94 96 PRO A N 1
ATOM 686 C CA . PRO A 1 96 ? 2.911 -10.060 -8.527 1.00 76.94 96 PRO A CA 1
ATOM 687 C C . PRO A 1 96 ? 2.125 -8.924 -7.864 1.00 76.94 96 PRO A C 1
ATOM 689 O O . PRO A 1 96 ? 2.735 -7.967 -7.391 1.00 76.94 96 PRO A O 1
ATOM 692 N N . GLU A 1 97 ? 0.797 -9.029 -7.773 1.00 75.50 97 GLU A N 1
ATOM 693 C CA . GLU A 1 97 ? -0.044 -8.048 -7.079 1.00 75.50 97 GLU A CA 1
ATOM 694 C C . GLU A 1 97 ? -0.260 -8.397 -5.600 1.00 75.50 97 GLU A C 1
ATOM 696 O O . GLU A 1 97 ? -0.978 -7.692 -4.882 1.00 75.50 97 GLU A O 1
ATOM 701 N N . GLY A 1 98 ? 0.332 -9.496 -5.124 1.00 77.12 98 GLY A N 1
ATOM 702 C CA . GLY A 1 98 ? 0.218 -9.949 -3.744 1.00 77.12 98 GLY A CA 1
ATOM 703 C C . GLY A 1 98 ? 0.967 -9.050 -2.746 1.00 77.12 98 GLY A C 1
ATOM 704 O O . GLY A 1 98 ? 1.848 -8.282 -3.123 1.00 77.12 98 GLY A O 1
ATOM 705 N N . PRO A 1 99 ? 0.665 -9.157 -1.440 1.00 83.38 99 PRO A N 1
ATOM 706 C CA . PRO A 1 99 ? 1.318 -8.347 -0.414 1.00 83.38 99 PRO A CA 1
ATOM 707 C C . PRO A 1 99 ? 2.814 -8.676 -0.322 1.00 83.38 99 PRO A C 1
ATOM 709 O O . PRO A 1 99 ? 3.183 -9.848 -0.298 1.00 83.38 99 PRO A O 1
ATOM 712 N N . ILE A 1 100 ? 3.659 -7.648 -0.248 1.00 87.88 100 ILE A N 1
ATOM 713 C CA . ILE A 1 100 ? 5.126 -7.760 -0.209 1.00 87.88 100 ILE A CA 1
ATOM 714 C C . ILE A 1 100 ? 5.618 -7.341 1.181 1.00 87.88 100 ILE A C 1
ATOM 716 O O . ILE A 1 100 ? 5.057 -6.436 1.804 1.00 87.88 100 ILE A O 1
ATOM 720 N N . SER A 1 101 ? 6.655 -7.999 1.692 1.00 90.44 101 SER A N 1
ATOM 721 C CA . SER A 1 101 ? 7.300 -7.636 2.952 1.00 90.44 101 SER A CA 1
ATOM 722 C C . SER A 1 101 ? 8.231 -6.430 2.806 1.00 90.44 101 SER A C 1
ATOM 724 O O . SER A 1 101 ? 8.670 -6.056 1.718 1.00 90.44 101 SER A O 1
ATOM 726 N N . VAL A 1 102 ? 8.626 -5.862 3.948 1.00 88.88 102 VAL A N 1
ATOM 727 C CA . VAL A 1 102 ? 9.655 -4.811 4.014 1.00 88.88 102 VAL A CA 1
ATOM 728 C C . VAL A 1 102 ? 10.993 -5.242 3.396 1.00 88.88 102 VAL A C 1
ATOM 730 O O . VAL A 1 102 ? 11.710 -4.404 2.854 1.00 88.88 102 VAL A O 1
ATOM 733 N N . VAL A 1 103 ? 11.318 -6.541 3.429 1.00 89.81 103 VAL A N 1
ATOM 734 C CA . VAL A 1 103 ? 12.538 -7.088 2.816 1.00 89.81 103 VAL A CA 1
ATOM 735 C C . VAL A 1 103 ? 12.405 -7.128 1.294 1.00 89.81 103 VAL A C 1
ATOM 737 O O . VAL A 1 103 ? 13.330 -6.709 0.600 1.00 89.81 103 VAL A O 1
ATOM 740 N N . GLY A 1 104 ? 11.249 -7.552 0.772 1.00 88.44 104 GLY A N 1
ATOM 741 C CA . GLY A 1 104 ? 10.966 -7.543 -0.666 1.00 88.44 104 GLY A CA 1
ATOM 742 C C . GLY A 1 104 ? 11.000 -6.130 -1.251 1.00 88.44 104 GLY A C 1
ATOM 743 O O . GLY A 1 104 ? 11.651 -5.896 -2.266 1.00 88.44 104 GLY A O 1
ATOM 744 N N . VAL A 1 105 ? 10.412 -5.154 -0.552 1.00 90.38 105 VAL A N 1
ATOM 745 C CA . VAL A 1 105 ? 10.501 -3.733 -0.929 1.00 90.38 105 VAL A CA 1
ATOM 746 C C . VAL A 1 105 ? 11.954 -3.247 -0.957 1.00 90.38 105 VAL A C 1
ATOM 748 O O . VAL A 1 105 ? 12.358 -2.575 -1.904 1.00 90.38 105 VAL A O 1
ATOM 751 N N . GLY A 1 106 ? 12.762 -3.599 0.049 1.00 90.69 106 GLY A N 1
ATOM 752 C CA . GLY A 1 106 ? 14.183 -3.242 0.086 1.00 90.69 106 GLY A CA 1
ATOM 753 C C . GLY A 1 106 ? 14.982 -3.844 -1.075 1.00 90.69 106 GLY A C 1
ATOM 754 O O . GLY A 1 106 ? 15.841 -3.173 -1.647 1.00 90.69 106 GLY A O 1
ATOM 755 N N . ARG A 1 107 ? 14.659 -5.079 -1.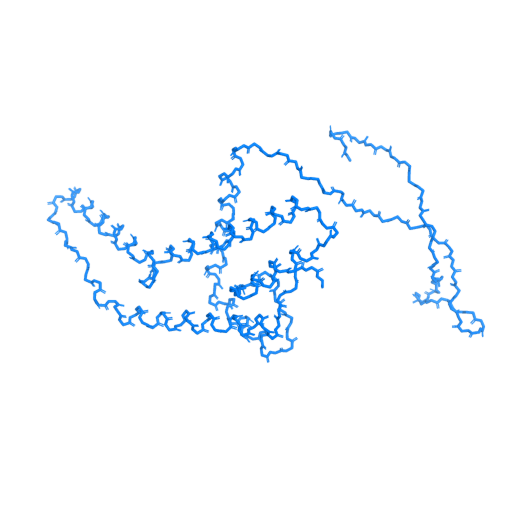469 1.00 90.38 107 ARG A N 1
ATOM 756 C CA . ARG A 1 107 ? 15.257 -5.745 -2.633 1.00 90.38 107 ARG A CA 1
ATOM 757 C C . ARG A 1 107 ? 14.912 -5.025 -3.934 1.00 90.38 107 ARG A C 1
ATOM 759 O O . ARG A 1 107 ? 15.826 -4.669 -4.670 1.00 90.38 107 ARG A O 1
ATOM 766 N N . ILE A 1 108 ? 13.630 -4.730 -4.156 1.00 89.94 108 ILE A N 1
ATOM 767 C CA . ILE A 1 108 ? 13.147 -3.975 -5.323 1.00 89.94 108 ILE A CA 1
ATOM 768 C C . ILE A 1 108 ? 13.830 -2.602 -5.395 1.00 89.94 108 ILE A C 1
ATOM 770 O O . ILE A 1 108 ? 14.282 -2.179 -6.457 1.00 89.94 108 ILE A O 1
ATOM 774 N N . ALA A 1 109 ? 13.969 -1.909 -4.261 1.00 90.25 109 ALA A N 1
ATOM 775 C CA . ALA A 1 109 ? 14.680 -0.632 -4.203 1.00 90.25 109 ALA A CA 1
ATOM 776 C C . ALA A 1 109 ? 16.161 -0.766 -4.615 1.00 90.25 109 ALA A C 1
ATOM 778 O O . ALA A 1 109 ? 16.700 0.102 -5.307 1.00 90.25 109 ALA A O 1
ATOM 779 N N . GLY A 1 110 ? 16.816 -1.858 -4.208 1.00 89.94 110 GLY A N 1
ATOM 780 C CA . GLY A 1 110 ? 18.181 -2.193 -4.611 1.00 89.94 110 GLY A CA 1
ATOM 781 C C . GLY A 1 110 ? 18.302 -2.480 -6.109 1.00 89.94 110 GLY A C 1
ATOM 782 O O . GLY A 1 110 ? 19.184 -1.925 -6.759 1.00 89.94 110 GLY A O 1
ATOM 783 N N . GLU A 1 111 ? 17.380 -3.271 -6.662 1.00 89.25 111 GLU A N 1
ATOM 784 C CA . GLU A 1 111 ? 17.299 -3.577 -8.097 1.00 89.25 111 GLU A CA 1
ATOM 785 C C . GLU A 1 111 ? 17.131 -2.292 -8.924 1.00 89.25 111 GLU A C 1
ATOM 787 O O . GLU A 1 111 ? 17.922 -2.044 -9.830 1.00 89.25 111 GLU A O 1
ATOM 792 N N . ILE A 1 112 ? 16.200 -1.405 -8.547 1.00 88.50 112 ILE A N 1
ATOM 793 C CA . ILE A 1 112 ? 15.995 -0.099 -9.207 1.00 88.50 112 ILE A CA 1
ATOM 794 C C . ILE A 1 112 ? 17.254 0.774 -9.137 1.00 88.50 112 ILE A C 1
ATOM 796 O O . ILE A 1 112 ? 17.589 1.482 -10.089 1.00 88.50 112 ILE A O 1
ATOM 800 N N . SER A 1 113 ? 17.965 0.746 -8.010 1.00 88.00 113 SER A N 1
ATOM 801 C CA . SER A 1 113 ? 19.184 1.543 -7.830 1.00 88.00 113 SER A CA 1
ATOM 802 C C . SER A 1 113 ? 20.324 1.062 -8.734 1.00 88.00 113 SER A C 1
ATOM 804 O O . SER A 1 113 ? 21.090 1.889 -9.235 1.00 88.00 113 SER A O 1
ATOM 806 N N . ALA A 1 114 ? 20.397 -0.250 -8.977 1.00 88.88 114 ALA A N 1
ATOM 807 C CA . ALA A 1 114 ? 21.397 -0.899 -9.821 1.00 88.88 114 ALA A CA 1
ATOM 808 C C . ALA A 1 114 ? 21.117 -0.784 -11.335 1.00 88.88 114 ALA A C 1
ATOM 810 O O . ALA A 1 114 ? 21.984 -1.125 -12.134 1.00 88.88 114 ALA A O 1
ATOM 811 N N . MET A 1 115 ? 19.946 -0.283 -11.750 1.00 87.00 115 MET A N 1
ATOM 812 C CA . MET A 1 115 ? 19.616 -0.060 -13.165 1.00 87.00 115 MET A CA 1
ATOM 813 C C . MET A 1 115 ? 20.389 1.140 -13.736 1.00 87.00 115 MET A C 1
ATOM 815 O O . MET A 1 115 ? 19.901 2.271 -13.757 1.00 87.00 115 MET A O 1
ATOM 819 N N . GLU A 1 116 ? 21.614 0.908 -14.205 1.00 84.44 116 GLU A N 1
ATOM 820 C CA . GLU A 1 116 ? 22.479 1.962 -14.756 1.00 84.44 116 GLU A CA 1
ATOM 821 C C . GLU A 1 116 ? 21.943 2.568 -16.064 1.00 84.44 116 GLU A C 1
ATOM 823 O O . GLU A 1 116 ? 22.143 3.756 -16.315 1.00 84.44 116 GLU A O 1
ATOM 828 N N . GLU A 1 117 ? 21.197 1.783 -16.844 1.00 83.06 117 GLU A N 1
ATOM 829 C CA . GLU A 1 117 ? 20.588 2.181 -18.123 1.00 83.06 117 GLU A CA 1
ATOM 830 C C . GLU A 1 117 ? 19.445 3.199 -17.957 1.00 83.06 117 GLU A C 1
ATOM 832 O O . GLU A 1 117 ? 19.086 3.908 -18.898 1.00 83.06 117 GLU A O 1
ATOM 837 N N . VAL A 1 118 ? 18.878 3.307 -16.749 1.00 82.38 118 VAL A N 1
ATOM 838 C CA . VAL A 1 118 ? 17.761 4.209 -16.454 1.00 82.38 118 VAL A CA 1
ATOM 839 C C . VAL A 1 118 ? 18.291 5.568 -15.967 1.00 82.38 118 VAL A C 1
ATOM 841 O O . VAL A 1 118 ? 19.140 5.628 -15.064 1.00 82.38 118 VAL A O 1
ATOM 844 N N . PRO A 1 119 ? 17.767 6.700 -16.480 1.00 86.88 119 PRO A N 1
ATOM 845 C CA . PRO A 1 119 ? 18.142 8.028 -16.001 1.00 86.88 119 PRO A CA 1
ATOM 846 C C . PRO A 1 119 ? 17.999 8.170 -14.479 1.00 86.88 119 PRO A C 1
ATOM 848 O O . PRO A 1 119 ? 17.032 7.693 -13.883 1.00 86.88 119 PRO A O 1
ATOM 851 N N . VAL A 1 120 ? 18.943 8.872 -13.838 1.00 88.62 120 VAL A N 1
ATOM 852 C CA . VAL A 1 120 ? 18.960 9.067 -12.372 1.00 88.62 120 VAL A CA 1
ATOM 853 C C . VAL A 1 120 ? 17.660 9.697 -11.868 1.00 88.62 120 VAL A C 1
ATOM 855 O O . VAL A 1 120 ? 17.133 9.277 -10.842 1.00 88.62 120 VAL A O 1
ATOM 858 N N . ALA A 1 121 ? 17.113 10.668 -12.606 1.00 86.00 121 ALA A N 1
ATOM 859 C CA . ALA A 1 121 ? 15.849 11.312 -12.257 1.00 86.00 121 ALA A CA 1
ATOM 860 C C . ALA A 1 121 ? 14.682 10.310 -12.216 1.00 86.00 121 ALA A C 1
ATOM 862 O O . ALA A 1 121 ? 13.897 10.328 -11.270 1.00 86.00 121 ALA A O 1
ATOM 863 N N . SER A 1 122 ? 14.606 9.397 -13.189 1.00 86.06 122 SER A N 1
ATOM 864 C CA . SER A 1 122 ? 13.571 8.361 -13.245 1.00 86.06 122 SER A CA 1
ATOM 865 C C . SER A 1 122 ? 13.734 7.346 -12.114 1.00 86.06 122 SER A C 1
ATOM 867 O O . SER A 1 122 ? 12.758 7.016 -11.449 1.00 86.06 122 SER A O 1
ATOM 869 N N . ARG A 1 123 ? 14.970 6.916 -11.820 1.00 88.19 123 ARG A N 1
ATOM 870 C CA . ARG A 1 123 ? 15.259 6.046 -10.666 1.00 88.19 123 ARG A CA 1
ATOM 871 C C . ARG A 1 123 ? 14.837 6.689 -9.350 1.00 88.19 123 ARG A C 1
ATOM 873 O O . ARG A 1 123 ? 14.144 6.063 -8.554 1.00 88.19 123 ARG A O 1
ATOM 880 N N . ALA A 1 124 ? 15.216 7.948 -9.139 1.00 90.06 124 ALA A N 1
ATOM 881 C CA . ALA A 1 124 ? 14.848 8.696 -7.943 1.00 90.06 124 ALA A CA 1
ATOM 882 C C . ALA A 1 124 ? 13.326 8.844 -7.816 1.00 90.06 124 ALA A C 1
ATOM 884 O O . ALA A 1 124 ? 12.788 8.620 -6.734 1.00 90.06 124 ALA A O 1
ATOM 885 N N . ALA A 1 125 ? 12.624 9.152 -8.911 1.00 88.44 125 ALA A N 1
ATOM 886 C CA . ALA A 1 125 ? 11.166 9.234 -8.923 1.00 88.44 125 ALA A CA 1
ATOM 887 C C . ALA A 1 125 ? 10.513 7.899 -8.526 1.00 88.44 125 ALA A C 1
ATOM 889 O O . ALA A 1 125 ? 9.629 7.890 -7.670 1.00 88.44 125 ALA A O 1
ATOM 890 N N . THR A 1 126 ? 10.986 6.772 -9.067 1.00 89.12 126 THR A N 1
ATOM 891 C CA . THR A 1 126 ? 10.480 5.440 -8.703 1.00 89.12 126 THR A CA 1
ATOM 892 C C . THR A 1 126 ? 10.761 5.102 -7.239 1.00 89.12 126 THR A C 1
ATOM 894 O O . THR A 1 126 ? 9.869 4.619 -6.546 1.00 89.12 126 THR A O 1
ATOM 897 N N . LEU A 1 127 ? 11.962 5.394 -6.729 1.00 91.75 127 LEU A N 1
ATOM 898 C CA . LEU A 1 127 ? 12.309 5.163 -5.321 1.00 91.75 127 LEU A CA 1
ATOM 899 C C . LEU A 1 127 ? 11.461 6.017 -4.370 1.00 91.75 127 LEU A C 1
ATOM 901 O O . LEU A 1 127 ? 10.979 5.517 -3.355 1.00 91.75 127 LEU A O 1
ATOM 905 N N . ILE A 1 128 ? 11.226 7.287 -4.712 1.00 92.62 128 ILE A N 1
ATOM 906 C CA . ILE A 1 128 ? 10.313 8.161 -3.964 1.00 92.62 128 ILE A CA 1
ATOM 907 C C . ILE A 1 128 ? 8.895 7.586 -4.000 1.00 92.62 128 ILE A C 1
ATOM 909 O O . ILE A 1 128 ? 8.242 7.525 -2.960 1.00 92.62 128 ILE A O 1
ATOM 913 N N . GLY A 1 129 ? 8.434 7.118 -5.163 1.00 90.94 129 GLY A N 1
ATOM 914 C CA . GLY A 1 129 ? 7.139 6.456 -5.319 1.00 90.94 129 GLY A CA 1
ATOM 915 C C . GLY A 1 129 ? 7.008 5.198 -4.458 1.00 90.94 129 GLY A C 1
ATOM 916 O O . GLY A 1 129 ? 5.980 5.002 -3.813 1.00 90.94 129 GLY A O 1
ATOM 917 N N . LEU A 1 130 ? 8.066 4.391 -4.368 1.00 91.50 130 LEU A N 1
ATOM 918 C CA . LEU A 1 130 ? 8.113 3.200 -3.522 1.00 91.50 130 LEU A CA 1
ATOM 919 C C . LEU A 1 130 ? 7.990 3.568 -2.035 1.00 91.50 130 LEU A C 1
ATOM 921 O O . LEU A 1 130 ? 7.154 3.010 -1.326 1.00 91.50 130 LEU A O 1
ATOM 925 N N . VAL A 1 131 ? 8.762 4.556 -1.569 1.00 93.12 131 VAL A N 1
ATOM 926 C CA . VAL A 1 131 ? 8.686 5.058 -0.184 1.00 93.12 131 VAL A CA 1
ATOM 927 C C . VAL A 1 131 ? 7.313 5.665 0.112 1.00 93.12 131 VAL A C 1
ATOM 929 O O . VAL A 1 131 ? 6.754 5.436 1.187 1.00 93.12 131 VAL A O 1
ATOM 932 N N . ALA A 1 132 ? 6.745 6.415 -0.832 1.00 92.38 132 ALA A N 1
ATOM 933 C CA . ALA A 1 132 ? 5.403 6.972 -0.709 1.00 92.38 132 ALA A CA 1
ATOM 934 C C . ALA A 1 132 ? 4.347 5.861 -0.593 1.00 92.38 132 ALA A C 1
ATOM 936 O O . ALA A 1 132 ? 3.500 5.921 0.297 1.00 92.38 132 ALA A O 1
ATOM 937 N N . GLY A 1 133 ? 4.438 4.816 -1.422 1.00 91.12 133 GLY A N 1
ATOM 938 C CA . GLY A 1 133 ? 3.548 3.655 -1.381 1.00 91.12 133 GLY A CA 1
ATOM 939 C C . GLY A 1 133 ? 3.607 2.904 -0.051 1.00 91.12 133 GLY A C 1
ATOM 940 O O . GLY A 1 133 ? 2.563 2.599 0.524 1.00 91.12 133 GLY A O 1
ATOM 941 N N . VAL A 1 134 ? 4.810 2.679 0.493 1.00 91.69 134 VAL A N 1
ATOM 942 C CA . VAL A 1 134 ? 4.986 2.061 1.820 1.00 91.69 134 VAL A CA 1
ATOM 943 C C . VAL A 1 134 ? 4.330 2.906 2.909 1.00 91.69 134 VAL A C 1
ATOM 945 O O . VAL A 1 134 ? 3.573 2.375 3.717 1.00 91.69 134 VAL A O 1
ATOM 948 N N . ASN A 1 135 ? 4.567 4.221 2.925 1.00 93.12 135 ASN A N 1
ATOM 949 C CA . ASN A 1 135 ? 3.954 5.105 3.920 1.00 93.12 135 ASN A CA 1
ATOM 950 C C . ASN A 1 135 ? 2.429 5.142 3.799 1.00 93.12 135 ASN A C 1
ATOM 952 O O . ASN A 1 135 ? 1.733 5.156 4.813 1.00 93.12 135 ASN A O 1
ATOM 956 N N . LEU A 1 136 ? 1.901 5.107 2.575 1.00 92.44 136 LEU A N 1
ATOM 957 C CA . LEU A 1 136 ? 0.465 5.044 2.345 1.00 92.44 136 LEU A CA 1
ATOM 958 C C . LEU A 1 136 ? -0.135 3.734 2.856 1.00 92.44 136 LEU A C 1
ATOM 960 O O . LEU A 1 136 ? -1.199 3.738 3.472 1.00 92.44 136 LEU A O 1
ATOM 964 N N . ALA A 1 137 ? 0.567 2.620 2.651 1.00 90.12 137 ALA A N 1
ATOM 965 C CA . ALA A 1 137 ? 0.156 1.331 3.177 1.00 90.12 137 ALA A CA 1
ATOM 966 C C . ALA A 1 137 ? 0.181 1.288 4.702 1.00 90.12 137 ALA A C 1
ATOM 968 O O . ALA A 1 137 ? -0.793 0.839 5.301 1.00 90.12 137 ALA A O 1
ATOM 969 N N . LEU A 1 138 ? 1.230 1.825 5.331 1.00 90.50 138 LEU A N 1
ATOM 970 C CA . LEU A 1 138 ? 1.293 1.978 6.785 1.00 90.50 138 LEU A CA 1
ATOM 971 C C . LEU A 1 138 ? 0.154 2.855 7.305 1.00 90.50 138 LEU A C 1
ATOM 973 O O . LEU A 1 138 ? -0.469 2.510 8.300 1.00 90.50 138 LEU A O 1
ATOM 977 N N . PHE A 1 139 ? -0.163 3.948 6.613 1.00 91.44 139 PHE A N 1
ATOM 978 C CA . PHE A 1 139 ? -1.277 4.819 6.973 1.00 91.44 139 PHE A CA 1
ATOM 979 C C . PHE A 1 139 ? -2.626 4.087 6.928 1.00 91.44 139 PHE A C 1
ATOM 981 O O . PHE A 1 139 ? -3.375 4.124 7.903 1.00 91.44 139 PHE A O 1
ATOM 988 N N . VAL A 1 140 ? -2.932 3.387 5.830 1.00 91.06 140 VAL A N 1
ATOM 989 C CA . VAL A 1 140 ? -4.181 2.615 5.699 1.00 91.06 140 VAL A CA 1
ATOM 990 C C . VAL A 1 140 ? -4.238 1.492 6.731 1.00 91.06 140 VAL A C 1
ATOM 992 O O . VAL A 1 140 ? -5.281 1.272 7.342 1.00 91.06 140 VAL A O 1
ATOM 995 N N . PHE A 1 141 ? -3.120 0.802 6.960 1.00 88.88 141 PHE A N 1
ATOM 996 C CA . PHE A 1 141 ? -3.030 -0.251 7.962 1.00 88.88 141 PHE A CA 1
ATOM 997 C C . PHE A 1 141 ? -3.261 0.304 9.371 1.00 88.88 141 PHE A C 1
ATOM 999 O O . PHE A 1 141 ? -4.071 -0.229 10.122 1.00 88.88 141 PHE A O 1
ATOM 1006 N N . ASN A 1 142 ? -2.656 1.447 9.693 1.00 89.88 142 ASN A N 1
ATOM 1007 C CA . ASN A 1 142 ? -2.881 2.145 10.952 1.00 89.88 142 ASN A CA 1
ATOM 1008 C C . ASN A 1 142 ? -4.319 2.643 11.108 1.00 89.88 142 ASN A C 1
ATOM 1010 O O . ASN A 1 142 ? -4.727 2.884 12.232 1.00 89.88 142 ASN A O 1
ATOM 1014 N N . LEU A 1 143 ? -5.107 2.774 10.038 1.00 88.81 143 LEU A N 1
ATOM 1015 C CA . LEU A 1 143 ? -6.515 3.170 10.115 1.00 88.81 143 LEU A CA 1
ATOM 1016 C C . LEU A 1 143 ? -7.460 1.998 10.435 1.00 88.81 143 LEU A C 1
ATOM 1018 O O . LEU A 1 143 ? -8.627 2.221 10.764 1.00 88.81 143 LEU A O 1
ATOM 1022 N N . ILE A 1 144 ? -6.985 0.750 10.363 1.00 87.88 144 ILE A N 1
ATOM 1023 C CA . ILE A 1 144 ? -7.798 -0.425 10.685 1.00 87.88 144 ILE A CA 1
ATOM 1024 C C . ILE A 1 144 ? -8.230 -0.336 12.164 1.00 87.88 144 ILE A C 1
ATOM 1026 O O . ILE A 1 144 ? -7.384 -0.093 13.030 1.00 87.88 144 ILE A O 1
ATOM 1030 N N . PRO A 1 145 ? -9.520 -0.554 12.495 1.00 80.75 145 PRO A N 1
ATOM 1031 C CA . PRO A 1 145 ? -10.056 -0.421 13.852 1.00 80.75 145 PRO A CA 1
ATOM 1032 C C . PRO A 1 145 ? -9.677 -1.615 14.749 1.00 80.75 145 PRO A C 1
ATOM 1034 O O . PRO A 1 145 ? -10.527 -2.289 15.328 1.00 80.75 145 PRO A O 1
ATOM 1037 N N . LEU A 1 146 ? -8.382 -1.896 14.853 1.00 81.88 146 LEU A N 1
ATOM 1038 C CA . LEU A 1 146 ? -7.785 -2.878 15.749 1.00 81.88 146 LEU A CA 1
ATOM 1039 C C . LEU A 1 146 ? -6.903 -2.119 16.737 1.00 81.88 146 LEU A C 1
ATOM 1041 O O . LEU A 1 146 ? -6.225 -1.177 16.366 1.00 81.88 146 LEU A O 1
ATOM 1045 N N . LEU A 1 147 ? -6.880 -2.533 17.999 1.00 77.56 147 LEU A N 1
ATOM 1046 C CA . LEU A 1 147 ? -6.145 -1.823 19.055 1.00 77.56 147 LEU A CA 1
ATOM 1047 C C . LEU A 1 147 ? -4.622 -1.763 18.929 1.00 77.56 147 LEU A C 1
ATOM 1049 O O . LEU A 1 147 ? -4.073 -0.771 19.398 1.00 77.56 147 LEU A O 1
ATOM 1053 N N . PRO A 1 148 ? -3.906 -2.765 18.369 1.00 75.94 148 PRO A N 1
ATOM 1054 C CA . PRO A 1 148 ? -2.472 -2.596 18.153 1.00 75.94 148 PRO A CA 1
ATOM 1055 C C . PRO A 1 148 ? -2.176 -1.549 17.068 1.00 75.94 148 PRO A C 1
ATOM 1057 O O . PRO A 1 148 ? -1.016 -1.208 16.869 1.00 75.94 148 PRO A O 1
ATOM 1060 N N . LEU A 1 149 ? -3.207 -1.063 16.369 1.00 86.00 149 LEU A N 1
ATOM 1061 C CA . LEU A 1 149 ? -3.140 -0.062 15.316 1.00 86.00 149 LEU A CA 1
ATOM 106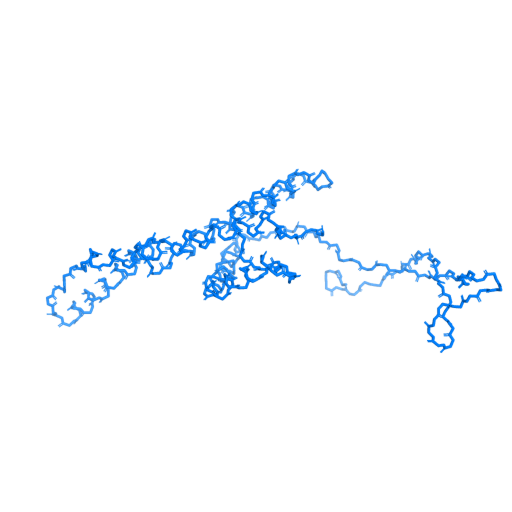2 C C . LEU A 1 149 ? -3.813 1.226 15.811 1.00 86.00 149 LEU A C 1
ATOM 1064 O O . LEU A 1 149 ? -4.761 1.204 16.603 1.00 86.00 149 LEU A O 1
ATOM 1068 N N . ASP A 1 150 ? -3.323 2.375 15.354 1.00 86.00 150 ASP A N 1
ATOM 1069 C CA . ASP A 1 150 ? -3.779 3.680 15.854 1.00 86.00 150 ASP A CA 1
ATOM 1070 C C . ASP A 1 150 ? -5.287 3.916 15.618 1.00 86.00 150 ASP A C 1
ATOM 1072 O O . ASP A 1 150 ? -5.958 4.611 16.386 1.00 86.00 150 ASP A O 1
ATOM 1076 N N . GLY A 1 151 ? -5.860 3.254 14.615 1.00 80.25 151 GLY A N 1
ATOM 1077 C CA . GLY A 1 151 ? -7.267 3.271 14.240 1.00 80.25 151 GLY A CA 1
ATOM 1078 C C . GLY A 1 151 ? -8.192 2.720 15.317 1.00 80.25 151 GLY A C 1
ATOM 1079 O O . GLY A 1 151 ? -9.345 3.139 15.384 1.00 80.25 151 GLY A O 1
ATOM 1080 N N . GLY A 1 152 ? -7.709 1.862 16.222 1.00 79.31 152 GLY A N 1
ATOM 1081 C CA . GLY A 1 152 ? -8.474 1.440 17.398 1.00 79.31 152 GLY A CA 1
ATOM 1082 C C . GLY A 1 152 ? -8.811 2.612 18.330 1.00 79.31 152 GLY A C 1
ATOM 1083 O O . GLY A 1 152 ? -9.940 2.719 18.816 1.00 79.31 152 GLY A O 1
ATOM 1084 N N . HIS A 1 153 ? -7.870 3.542 18.513 1.00 80.44 153 HIS A N 1
ATOM 1085 C CA . HIS A 1 153 ? -8.076 4.755 19.310 1.00 80.44 153 HIS A CA 1
ATOM 1086 C C . HIS A 1 153 ? -9.001 5.735 18.593 1.00 80.44 153 HIS A C 1
ATOM 1088 O O . HIS A 1 153 ? -9.899 6.303 19.213 1.00 80.44 153 HIS A O 1
ATOM 1094 N N . VAL A 1 154 ? -8.820 5.893 17.277 1.00 81.56 154 VAL A N 1
ATOM 1095 C CA . VAL A 1 154 ? -9.682 6.743 16.446 1.00 81.56 154 VAL A CA 1
ATOM 1096 C C . VAL A 1 154 ? -11.116 6.217 16.451 1.00 81.56 154 VAL A C 1
ATOM 1098 O O . VAL A 1 154 ? -12.040 6.983 16.702 1.00 81.56 154 VAL A O 1
ATOM 1101 N N . ALA A 1 155 ? -11.323 4.914 16.257 1.00 80.88 155 ALA A N 1
ATOM 1102 C CA . ALA A 1 155 ? -12.640 4.287 16.315 1.00 80.88 155 ALA A CA 1
ATOM 1103 C C . ALA A 1 155 ? -13.291 4.455 17.697 1.00 80.88 155 ALA A C 1
ATOM 1105 O O . ALA A 1 155 ? -14.469 4.803 17.781 1.00 80.88 155 ALA A O 1
ATOM 1106 N N . GLY A 1 156 ? -12.520 4.279 18.777 1.00 76.19 156 GLY A N 1
ATOM 1107 C CA . GLY A 1 156 ? -12.981 4.522 20.145 1.00 76.19 156 GLY A CA 1
ATOM 1108 C C . GLY A 1 156 ? -13.391 5.978 20.383 1.00 76.19 156 GLY A C 1
ATOM 1109 O O . GLY A 1 156 ? -14.475 6.235 20.907 1.00 76.19 156 GLY A O 1
ATOM 1110 N N . ALA A 1 157 ? -12.576 6.934 19.934 1.00 80.12 157 ALA A N 1
ATOM 1111 C CA . ALA A 1 157 ? -12.850 8.364 20.057 1.00 80.12 157 ALA A CA 1
ATOM 1112 C C . ALA A 1 157 ? -14.043 8.810 19.197 1.00 80.12 157 ALA A C 1
ATOM 1114 O O . ALA A 1 157 ? -14.860 9.614 19.646 1.00 80.12 157 ALA A O 1
ATOM 1115 N N . LEU A 1 158 ? -14.185 8.268 17.984 1.00 82.94 158 LEU A N 1
ATOM 1116 C CA . LEU A 1 158 ? -15.342 8.504 17.119 1.00 82.94 158 LEU A CA 1
ATOM 1117 C C . LEU A 1 158 ? -16.620 7.942 17.745 1.00 82.94 158 LEU A C 1
ATOM 1119 O O . LEU A 1 158 ? -17.650 8.615 17.736 1.00 82.94 158 LEU A O 1
ATOM 1123 N N . TRP A 1 159 ? -16.555 6.746 18.334 1.00 82.44 159 TRP A N 1
ATOM 1124 C CA . TRP A 1 159 ? -17.681 6.143 19.043 1.00 82.44 159 TRP A CA 1
ATOM 1125 C C . TRP A 1 159 ? -18.078 6.944 20.286 1.00 82.44 159 TRP A C 1
ATOM 1127 O O . TRP A 1 159 ? -19.261 7.223 20.490 1.00 82.44 159 TRP A O 1
ATOM 1137 N N . GLU A 1 160 ? -17.108 7.369 21.098 1.00 83.94 160 GLU A N 1
ATOM 1138 C CA . GLU A 1 160 ? -17.362 8.228 22.257 1.00 83.94 160 GLU A CA 1
ATOM 1139 C C . GLU A 1 160 ? -17.937 9.582 21.821 1.00 83.94 160 GLU A C 1
ATOM 1141 O O . GLU A 1 160 ? -18.942 10.033 22.372 1.00 83.94 160 GLU A O 1
ATOM 1146 N N . GLY A 1 161 ? -17.362 10.196 20.783 1.00 83.44 161 GLY A N 1
ATOM 1147 C CA . GLY A 1 161 ? -17.837 11.443 20.191 1.00 83.44 161 GLY A CA 1
ATOM 1148 C C . GLY A 1 161 ? -19.273 11.336 19.681 1.00 83.44 161 GLY A C 1
ATOM 1149 O O . GLY A 1 161 ? -20.096 12.203 19.981 1.00 83.44 161 GLY A O 1
ATOM 1150 N N . LEU A 1 162 ? -19.609 10.243 18.992 1.00 86.62 162 LEU A N 1
ATOM 1151 C CA . LEU A 1 162 ? -20.962 9.958 18.522 1.00 86.62 162 LEU A CA 1
ATOM 1152 C C . LEU A 1 162 ? -21.931 9.757 19.694 1.00 86.62 162 LEU A C 1
ATOM 1154 O O . LEU A 1 162 ? -22.985 10.390 19.730 1.00 86.62 162 LEU A O 1
ATOM 1158 N N . ARG A 1 163 ? -21.577 8.926 20.683 1.00 86.25 163 ARG A N 1
ATOM 1159 C CA . ARG A 1 163 ? -22.426 8.635 21.852 1.00 86.25 163 ARG A CA 1
ATOM 1160 C C . ARG A 1 163 ? -22.666 9.892 22.692 1.00 86.25 163 ARG A C 1
ATOM 1162 O O . ARG A 1 163 ? -23.792 10.124 23.128 1.00 86.25 163 ARG A O 1
ATOM 1169 N N . ARG A 1 164 ? -21.641 10.732 22.862 1.00 85.88 164 ARG A N 1
ATOM 1170 C CA . ARG A 1 164 ? -21.718 12.039 23.533 1.00 85.88 164 ARG A CA 1
ATOM 1171 C C . ARG A 1 164 ? -22.532 13.047 22.719 1.00 85.88 164 ARG A C 1
ATOM 1173 O O . ARG A 1 164 ? -23.312 13.801 23.294 1.00 85.88 164 ARG A O 1
ATOM 1180 N N . GLY A 1 165 ? -22.404 13.041 21.392 1.00 86.94 165 GLY A N 1
ATOM 1181 C CA . GLY A 1 165 ? -23.213 13.854 20.481 1.00 86.94 165 GLY A CA 1
ATOM 1182 C C . GLY A 1 165 ? -24.700 13.504 20.560 1.00 86.94 165 GLY A C 1
ATOM 1183 O O . GLY A 1 165 ? -25.527 14.381 20.793 1.00 86.94 165 GLY A O 1
ATOM 1184 N N . ILE A 1 166 ? -25.029 12.214 20.471 1.00 87.69 166 ILE A N 1
ATOM 1185 C CA . ILE A 1 166 ? -26.391 11.687 20.629 1.00 87.69 166 ILE A CA 1
ATOM 1186 C C . ILE A 1 166 ? -26.929 12.024 22.024 1.00 87.69 166 ILE A C 1
ATOM 1188 O O . ILE A 1 166 ? -28.020 12.577 22.140 1.00 87.69 166 ILE A O 1
ATOM 1192 N N . ALA A 1 167 ? -26.167 11.763 23.091 1.00 86.50 167 ALA A N 1
ATOM 1193 C CA . ALA A 1 167 ? -26.589 12.088 24.453 1.00 86.50 167 ALA A CA 1
ATOM 1194 C C . ALA A 1 167 ? -26.900 13.584 24.615 1.00 86.50 167 ALA A C 1
ATOM 1196 O O . ALA A 1 167 ? -27.931 13.925 25.186 1.00 86.50 167 ALA A O 1
ATOM 1197 N N . ARG A 1 168 ? -26.085 14.469 24.028 1.00 86.38 168 ARG A N 1
ATOM 1198 C CA . ARG A 1 168 ? -26.322 15.919 24.031 1.00 86.38 168 ARG A CA 1
ATOM 1199 C C . ARG A 1 168 ? -27.598 16.307 23.280 1.00 86.38 168 ARG A C 1
ATOM 1201 O O . ARG A 1 168 ? -28.362 17.118 23.793 1.00 86.38 168 ARG A O 1
ATOM 1208 N N . VAL A 1 169 ? -27.855 15.712 22.113 1.00 90.56 169 VAL A N 1
ATOM 1209 C CA . VAL A 1 169 ? -29.082 15.954 21.328 1.00 90.56 169 VAL A CA 1
ATOM 1210 C C . VAL A 1 169 ? -30.334 15.482 22.077 1.00 90.56 169 VAL A C 1
ATOM 1212 O O . VAL A 1 169 ? -31.360 16.152 22.038 1.00 90.56 169 VAL A O 1
ATOM 1215 N N . PHE A 1 170 ? -30.246 14.370 22.809 1.00 90.12 170 PHE A N 1
ATOM 1216 C CA . PHE A 1 170 ? -31.355 13.817 23.595 1.00 90.12 170 PHE A CA 1
ATOM 1217 C C . PHE A 1 170 ? -31.392 14.295 25.061 1.00 90.12 170 PHE A C 1
ATOM 1219 O O . PHE A 1 170 ? -32.163 13.751 25.851 1.00 90.12 170 PHE A O 1
ATOM 1226 N N . GLY A 1 171 ? -30.565 15.274 25.452 1.00 82.25 171 GLY A N 1
ATOM 1227 C CA . GLY A 1 171 ? -30.519 15.812 26.821 1.00 82.25 171 GLY A CA 1
ATOM 1228 C C . GLY A 1 171 ? -30.133 14.791 27.903 1.00 82.25 171 GLY A C 1
ATOM 1229 O O . GLY A 1 171 ? -30.494 14.953 29.067 1.00 82.25 171 GLY A O 1
ATOM 1230 N N . ARG A 1 172 ? -29.438 13.711 27.531 1.00 82.62 172 ARG A N 1
ATOM 1231 C CA . ARG A 1 172 ? -29.003 12.638 28.433 1.00 82.62 172 ARG A CA 1
ATOM 1232 C C . ARG A 1 172 ? -27.608 12.917 29.012 1.00 82.62 172 ARG A C 1
ATOM 1234 O O . ARG A 1 172 ? -26.786 13.537 28.337 1.00 82.62 172 ARG A O 1
ATOM 1241 N N . PRO A 1 173 ? -27.324 12.449 30.243 1.00 75.12 173 PRO A N 1
ATOM 1242 C CA . PRO A 1 173 ? -26.008 12.588 30.862 1.00 75.12 173 PRO A CA 1
ATOM 1243 C C . PRO A 1 173 ? -24.917 11.860 30.068 1.00 75.12 173 PRO A C 1
ATOM 1245 O O . PRO A 1 173 ? -25.191 10.896 29.348 1.00 75.12 173 PRO A O 1
ATOM 1248 N N . ASP A 1 174 ? -23.682 12.352 30.204 1.00 76.56 174 ASP A N 1
ATOM 1249 C CA . ASP A 1 174 ? -22.530 11.906 29.422 1.00 76.56 174 ASP A CA 1
ATOM 1250 C C . ASP A 1 174 ? -22.236 10.408 29.656 1.00 76.56 174 ASP A C 1
ATOM 1252 O O . ASP A 1 174 ? -22.058 9.990 30.803 1.00 76.56 174 ASP A O 1
ATOM 1256 N N . PRO A 1 175 ? -22.201 9.584 28.596 1.00 70.69 175 PRO A N 1
ATOM 1257 C CA . PRO A 1 175 ? -22.155 8.134 28.734 1.00 70.69 175 PRO A CA 1
ATOM 1258 C C . PRO A 1 175 ? -20.868 7.493 29.300 1.00 70.69 175 PRO A C 1
ATOM 1260 O O . PRO A 1 175 ? -20.840 6.265 29.447 1.00 70.69 175 PRO A O 1
ATOM 1263 N N . GLY A 1 176 ? -19.834 8.285 29.596 1.00 73.81 176 GLY A N 1
ATOM 1264 C CA . GLY A 1 176 ? -18.557 7.843 30.172 1.00 73.81 176 GLY A CA 1
ATOM 1265 C C . GLY A 1 176 ? -17.583 7.185 29.173 1.00 73.81 176 GLY A C 1
ATOM 1266 O O . GLY A 1 176 ? -18.018 6.695 28.124 1.00 73.81 176 GLY A O 1
ATOM 1267 N N . PRO A 1 177 ? -16.271 7.176 29.492 1.00 71.62 177 PRO A N 1
ATOM 1268 C CA . PRO A 1 177 ? -15.225 6.648 28.617 1.00 71.62 177 PRO A CA 1
ATOM 1269 C C . PRO A 1 177 ? -15.254 5.118 28.541 1.00 71.62 177 PRO A C 1
ATOM 1271 O O . PRO A 1 177 ? -15.649 4.428 29.485 1.00 71.62 177 PRO A O 1
ATOM 1274 N N . PHE A 1 178 ? -14.823 4.581 27.401 1.00 71.62 178 PHE A N 1
ATOM 1275 C CA . PHE A 1 178 ? -14.730 3.141 27.182 1.00 71.62 178 PHE A CA 1
ATOM 1276 C C . PHE A 1 178 ? -13.472 2.561 27.852 1.00 71.62 178 PHE A C 1
ATOM 1278 O O . PHE A 1 178 ? -12.371 3.082 27.684 1.00 71.62 178 PHE A O 1
ATOM 1285 N N . ASP A 1 179 ? -13.623 1.461 28.593 1.00 78.12 179 ASP A N 1
ATOM 1286 C CA . ASP A 1 179 ? -12.512 0.771 29.256 1.00 78.12 179 ASP A CA 1
ATOM 1287 C C . ASP A 1 179 ? -11.709 -0.072 28.251 1.00 78.12 179 ASP A C 1
ATOM 1289 O O . ASP A 1 179 ? -12.069 -1.206 27.919 1.00 78.12 179 ASP A O 1
ATOM 1293 N N . MET A 1 180 ? -10.604 0.496 27.761 1.00 70.75 180 MET A N 1
ATOM 1294 C CA . MET A 1 180 ? -9.711 -0.162 26.803 1.00 70.75 180 MET A CA 1
ATOM 1295 C C . MET A 1 180 ? -8.972 -1.375 27.388 1.00 70.75 180 MET A C 1
ATOM 1297 O O . MET A 1 180 ? -8.549 -2.244 26.624 1.00 70.75 180 MET A O 1
ATOM 1301 N N . ALA A 1 181 ? -8.855 -1.502 28.718 1.00 77.75 181 ALA A N 1
ATOM 1302 C CA . ALA A 1 181 ? -8.125 -2.609 29.340 1.00 77.75 181 ALA A CA 1
ATOM 1303 C C . ALA A 1 181 ? -8.768 -3.971 29.035 1.00 77.75 181 ALA A C 1
ATOM 1305 O O . ALA A 1 181 ? -8.077 -4.982 28.905 1.00 77.75 181 ALA A O 1
ATOM 1306 N N . ARG A 1 182 ? -10.091 -3.996 28.835 1.00 79.38 182 ARG A N 1
ATOM 1307 C CA . ARG A 1 182 ? -10.837 -5.214 28.480 1.00 79.38 182 ARG A CA 1
ATOM 1308 C C . ARG A 1 182 ? -10.494 -5.760 27.103 1.00 79.38 182 ARG A C 1
ATOM 1310 O O . ARG A 1 182 ? -10.758 -6.929 26.839 1.00 79.38 182 ARG A O 1
ATOM 1317 N N . LEU A 1 183 ? -9.924 -4.935 26.231 1.00 80.50 183 LEU A N 1
ATOM 1318 C CA . LEU A 1 183 ? -9.578 -5.349 24.884 1.00 80.50 183 LEU A CA 1
ATO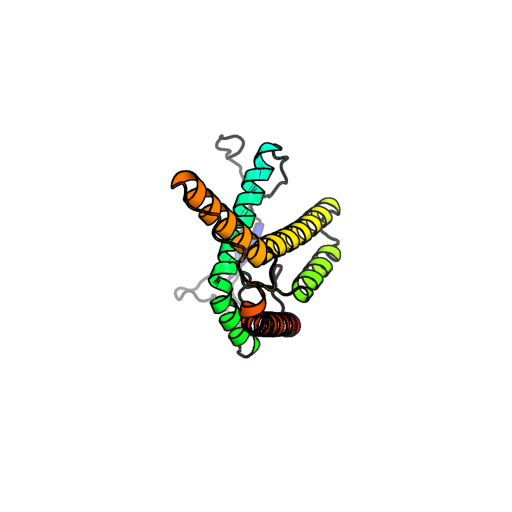M 1319 C C . LEU A 1 183 ? -8.112 -5.799 24.743 1.00 80.50 183 LEU A C 1
ATOM 1321 O O . LEU A 1 183 ? -7.756 -6.354 23.707 1.00 80.50 183 LEU A O 1
ATOM 1325 N N . LEU A 1 184 ? -7.286 -5.657 25.790 1.00 85.25 184 LEU A N 1
ATOM 1326 C CA . LEU A 1 184 ? -5.884 -6.104 25.795 1.00 85.25 184 LEU A CA 1
ATOM 1327 C C . LEU A 1 184 ? -5.684 -7.570 25.359 1.00 85.25 184 LEU A C 1
ATOM 1329 O O . LEU A 1 184 ? -4.779 -7.811 24.559 1.00 85.25 184 LEU A O 1
ATOM 1333 N N . PRO A 1 185 ? -6.502 -8.555 25.795 1.00 87.12 185 PRO A N 1
ATOM 1334 C CA . PRO A 1 185 ? -6.335 -9.938 25.341 1.00 87.12 185 PRO A CA 1
ATOM 1335 C C . PRO A 1 185 ? -6.492 -10.082 23.823 1.00 87.12 185 PRO A C 1
ATOM 1337 O O . PRO A 1 185 ? -5.730 -10.804 23.180 1.00 87.12 185 PRO A O 1
ATOM 1340 N N . LEU A 1 186 ? -7.450 -9.353 23.241 1.00 87.38 186 LEU A N 1
ATOM 1341 C CA . LEU A 1 186 ? -7.665 -9.320 21.798 1.00 87.38 186 LEU A CA 1
ATOM 1342 C C . LEU A 1 186 ? -6.502 -8.618 21.088 1.00 87.38 186 LEU A C 1
ATOM 1344 O O . LEU A 1 186 ? -6.028 -9.116 20.070 1.00 87.38 186 LEU A O 1
ATOM 1348 N N . THR A 1 187 ? -6.003 -7.511 21.645 1.00 86.12 187 THR A N 1
ATOM 1349 C CA . THR A 1 187 ? -4.817 -6.806 21.138 1.00 86.12 187 THR A CA 1
ATOM 1350 C C . THR A 1 187 ? -3.630 -7.748 20.997 1.00 86.12 187 THR A C 1
ATOM 1352 O O . THR A 1 187 ? -2.994 -7.764 19.946 1.00 86.12 187 THR A O 1
ATOM 1355 N N . TYR A 1 188 ? -3.347 -8.564 22.017 1.00 89.44 188 TYR A N 1
ATOM 1356 C CA . TYR A 1 188 ? -2.237 -9.515 21.966 1.00 89.44 188 TYR A CA 1
ATOM 1357 C C . TYR A 1 188 ? -2.451 -10.609 20.920 1.00 89.44 188 TYR A C 1
ATOM 1359 O O . TYR A 1 188 ? -1.522 -10.916 20.176 1.00 89.44 188 TYR A O 1
ATOM 1367 N N . ALA A 1 189 ? -3.665 -11.156 20.811 1.00 90.56 189 ALA A N 1
ATOM 1368 C CA . ALA A 1 189 ? -3.980 -12.157 19.792 1.00 90.56 189 ALA A CA 1
ATOM 1369 C C . ALA A 1 189 ? -3.762 -11.610 18.371 1.00 90.56 189 ALA A C 1
ATOM 1371 O O . ALA A 1 189 ? -3.104 -12.246 17.548 1.00 90.56 189 ALA A O 1
ATOM 1372 N N . VAL A 1 190 ? -4.258 -10.399 18.103 1.00 88.38 190 VAL A N 1
ATOM 1373 C CA . VAL A 1 190 ? -4.073 -9.719 16.816 1.00 88.38 190 VAL A CA 1
ATOM 1374 C C . VAL A 1 190 ? -2.598 -9.402 16.577 1.00 88.38 190 VAL A C 1
ATOM 1376 O O . VAL A 1 190 ? -2.095 -9.681 15.496 1.00 88.38 190 VAL A O 1
ATOM 1379 N N . ALA A 1 191 ? -1.877 -8.875 17.568 1.00 88.88 191 ALA A N 1
ATOM 1380 C CA . ALA A 1 191 ? -0.458 -8.550 17.429 1.00 88.88 191 ALA A CA 1
ATOM 1381 C C . ALA A 1 191 ? 0.391 -9.784 17.079 1.00 88.88 191 ALA A C 1
ATOM 1383 O O . ALA A 1 191 ? 1.246 -9.709 16.197 1.00 88.88 191 ALA A O 1
ATOM 1384 N N . ILE A 1 192 ? 0.122 -10.929 17.713 1.00 92.38 192 ILE A N 1
ATOM 1385 C CA . ILE A 1 192 ? 0.781 -12.203 17.394 1.00 92.38 192 ILE A CA 1
ATOM 1386 C C . ILE A 1 192 ? 0.458 -12.632 15.959 1.00 92.38 192 ILE A C 1
ATOM 1388 O O . ILE A 1 192 ? 1.362 -13.027 15.225 1.00 92.38 192 ILE A O 1
ATOM 1392 N N . LEU A 1 193 ? -0.805 -12.523 15.538 1.00 90.12 193 LEU A N 1
ATOM 1393 C CA . LEU A 1 193 ? -1.220 -12.861 14.176 1.00 90.12 193 LEU A CA 1
ATOM 1394 C C . LEU A 1 193 ? -0.522 -11.978 13.134 1.00 90.12 193 LEU A C 1
ATOM 1396 O O . LEU A 1 193 ? 0.004 -12.492 12.149 1.00 90.12 193 LEU A O 1
ATOM 1400 N N . LEU A 1 194 ? -0.466 -10.666 13.369 1.00 88.81 194 LEU A N 1
ATOM 1401 C CA . LEU A 1 194 ? 0.214 -9.720 12.484 1.00 88.81 194 LEU A CA 1
ATOM 1402 C C . LEU A 1 194 ? 1.724 -9.974 12.426 1.00 88.81 194 LEU A C 1
ATOM 1404 O O . LEU A 1 194 ? 2.314 -9.912 11.349 1.00 88.81 194 LEU A O 1
ATOM 1408 N N . MET A 1 195 ? 2.347 -10.308 13.558 1.00 90.81 195 MET A N 1
ATOM 1409 C CA . MET A 1 195 ? 3.761 -10.676 13.608 1.00 90.81 195 MET A CA 1
ATOM 1410 C C . MET A 1 195 ? 4.029 -11.972 12.834 1.00 90.81 195 MET A C 1
ATOM 1412 O O . MET A 1 195 ? 4.956 -12.019 12.029 1.00 90.81 195 MET A O 1
ATOM 1416 N N . GLY A 1 196 ? 3.193 -12.999 13.018 1.00 92.88 196 GLY A N 1
ATOM 1417 C CA . GLY A 1 196 ? 3.287 -14.259 12.278 1.00 92.88 196 GLY A CA 1
ATOM 1418 C C . GLY A 1 196 ? 3.112 -14.065 10.771 1.00 92.88 196 GLY A C 1
ATOM 1419 O O . GLY A 1 196 ? 3.889 -14.601 9.984 1.00 92.88 196 GLY A O 1
ATOM 1420 N N . MET A 1 197 ? 2.153 -13.230 10.368 1.00 90.00 197 MET A N 1
ATOM 1421 C CA . MET A 1 197 ? 1.978 -12.812 8.978 1.00 90.00 197 MET A CA 1
ATOM 1422 C C . MET A 1 197 ? 3.225 -12.099 8.443 1.00 90.00 197 MET A C 1
ATOM 1424 O O . MET A 1 197 ? 3.697 -12.434 7.362 1.00 90.00 197 MET A O 1
ATOM 1428 N N . GLY A 1 198 ? 3.791 -11.149 9.192 1.00 90.12 198 GLY A N 1
ATOM 1429 C CA . GLY A 1 198 ? 5.011 -10.445 8.794 1.00 90.12 198 GLY A CA 1
ATOM 1430 C C . GLY A 1 198 ? 6.184 -11.399 8.564 1.00 90.12 198 GLY A C 1
ATOM 1431 O O . GLY A 1 198 ? 6.860 -11.307 7.542 1.00 90.12 198 GLY A O 1
ATOM 1432 N N . VAL A 1 199 ? 6.378 -12.366 9.465 1.00 93.31 199 VAL A N 1
ATOM 1433 C CA . VAL A 1 199 ? 7.399 -13.416 9.317 1.00 93.31 199 VAL A CA 1
ATOM 1434 C C . VAL A 1 199 ? 7.147 -14.267 8.071 1.00 93.31 199 VAL A C 1
ATOM 1436 O O . VAL A 1 199 ? 8.086 -14.525 7.321 1.00 93.31 199 VAL A O 1
ATOM 1439 N N . LEU A 1 200 ? 5.896 -14.664 7.815 1.00 90.38 200 LEU A N 1
ATOM 1440 C CA . LEU A 1 200 ? 5.529 -15.432 6.623 1.00 90.38 200 LEU A CA 1
ATOM 1441 C C . LEU A 1 200 ? 5.851 -14.670 5.332 1.00 90.38 200 LEU A C 1
ATOM 1443 O O . LEU A 1 200 ? 6.442 -15.248 4.425 1.00 90.38 200 LEU A O 1
ATOM 1447 N N . LEU A 1 201 ? 5.493 -13.385 5.252 1.00 90.19 201 LEU A N 1
ATOM 1448 C CA . LEU A 1 201 ? 5.767 -12.561 4.071 1.00 90.19 201 LEU A CA 1
ATOM 1449 C C . LEU A 1 201 ? 7.273 -12.372 3.853 1.00 90.19 201 LEU A C 1
ATOM 1451 O O . LEU A 1 201 ? 7.742 -12.486 2.726 1.00 90.19 201 LEU A O 1
ATOM 1455 N N . ILE A 1 202 ? 8.038 -12.129 4.924 1.00 91.38 202 ILE A N 1
ATOM 1456 C CA . ILE A 1 202 ? 9.505 -12.032 4.846 1.00 91.38 202 ILE A CA 1
ATOM 1457 C C . ILE A 1 202 ? 10.096 -13.341 4.320 1.00 91.38 202 ILE A C 1
ATOM 1459 O O . ILE A 1 202 ? 10.931 -13.325 3.420 1.00 91.38 202 ILE A O 1
ATOM 1463 N N . TYR A 1 203 ? 9.656 -14.477 4.863 1.00 90.25 203 TYR A N 1
ATOM 1464 C CA . TYR A 1 203 ? 10.105 -15.788 4.407 1.00 90.25 203 TYR A CA 1
ATOM 1465 C C . TYR A 1 203 ? 9.765 -16.019 2.929 1.00 90.25 203 TYR A C 1
ATOM 1467 O O . TYR A 1 203 ? 10.630 -16.434 2.157 1.00 90.25 203 TYR A O 1
ATOM 1475 N N . ALA A 1 204 ? 8.534 -15.698 2.524 1.00 88.12 204 ALA A N 1
ATOM 1476 C CA . ALA A 1 204 ? 8.083 -15.830 1.146 1.00 88.12 204 ALA A CA 1
ATOM 1477 C C . ALA A 1 204 ? 8.938 -14.992 0.185 1.00 88.12 204 ALA A C 1
ATOM 1479 O O . ALA A 1 204 ? 9.376 -15.521 -0.829 1.00 88.12 204 ALA A O 1
ATOM 1480 N N . ASP A 1 205 ? 9.251 -13.740 0.522 1.00 88.31 205 ASP A N 1
ATOM 1481 C CA . ASP A 1 205 ? 10.067 -12.875 -0.340 1.00 88.31 205 ASP A CA 1
ATOM 1482 C C . ASP A 1 205 ? 11.540 -13.306 -0.420 1.00 88.31 205 ASP A C 1
ATOM 1484 O O . ASP A 1 205 ? 12.211 -13.019 -1.409 1.00 88.31 205 ASP A O 1
ATOM 1488 N N . ILE A 1 206 ? 12.060 -13.998 0.600 1.00 86.19 206 ILE A N 1
ATOM 1489 C CA . ILE A 1 206 ? 13.424 -14.548 0.580 1.00 86.19 206 ILE A CA 1
ATOM 1490 C C . ILE A 1 206 ? 13.500 -15.788 -0.319 1.00 86.19 206 ILE A C 1
ATOM 1492 O O . ILE A 1 206 ? 14.454 -15.935 -1.081 1.00 86.19 206 ILE A O 1
ATOM 1496 N N . VAL A 1 207 ? 12.520 -16.690 -0.219 1.00 84.62 207 VAL A N 1
ATOM 1497 C CA . VAL A 1 207 ? 12.532 -17.976 -0.940 1.00 84.62 207 VAL A CA 1
ATOM 1498 C C . VAL A 1 207 ? 11.992 -17.834 -2.365 1.00 84.62 207 VAL A C 1
ATOM 1500 O O . VAL A 1 207 ? 12.498 -18.473 -3.285 1.00 84.62 207 VAL A O 1
ATOM 1503 N N . LYS A 1 208 ? 10.972 -16.993 -2.553 1.00 83.00 208 LYS A N 1
ATOM 1504 C CA . LYS A 1 208 ? 10.275 -16.740 -3.819 1.00 83.00 208 LYS A CA 1
ATOM 1505 C C . LYS A 1 208 ? 9.990 -15.243 -3.982 1.00 83.00 208 LYS A C 1
ATOM 1507 O O . LYS A 1 208 ? 8.840 -14.816 -3.828 1.00 83.00 208 LYS A O 1
ATOM 1512 N N . PRO A 1 209 ? 11.023 -14.439 -4.279 1.00 81.00 209 PRO A N 1
ATOM 1513 C CA . PRO A 1 209 ? 10.854 -13.005 -4.456 1.00 81.00 209 PRO A CA 1
ATOM 1514 C C . PRO A 1 209 ? 9.865 -12.707 -5.584 1.00 81.00 209 PRO A C 1
ATOM 1516 O O . PRO A 1 209 ? 9.865 -13.371 -6.623 1.00 81.00 209 PRO A O 1
ATOM 1519 N N . VAL A 1 210 ? 9.036 -11.682 -5.381 1.00 77.38 210 VAL A N 1
ATOM 1520 C CA . VAL A 1 210 ? 8.213 -11.123 -6.455 1.00 77.38 210 VAL A CA 1
ATOM 1521 C C . VAL A 1 210 ? 9.143 -10.514 -7.496 1.00 77.38 210 VAL A C 1
ATOM 1523 O O . VAL A 1 210 ? 10.004 -9.706 -7.148 1.00 77.38 210 VAL A O 1
ATOM 1526 N N . ASN A 1 211 ? 8.961 -10.890 -8.760 1.00 71.62 211 ASN A N 1
ATOM 1527 C CA . ASN A 1 211 ? 9.732 -10.325 -9.854 1.00 71.62 211 ASN A CA 1
ATOM 1528 C C . ASN A 1 211 ? 8.863 -9.341 -10.644 1.00 71.62 211 ASN A C 1
ATOM 1530 O O . ASN A 1 211 ? 7.904 -9.743 -11.299 1.00 71.62 211 ASN A O 1
ATOM 1534 N N . LEU A 1 212 ? 9.171 -8.047 -10.531 1.00 63.50 212 LEU A N 1
ATOM 1535 C CA . LEU A 1 212 ? 8.438 -6.977 -11.219 1.00 63.50 212 LEU A CA 1
ATOM 1536 C C . LEU A 1 212 ? 9.038 -6.635 -12.590 1.00 63.50 212 LEU A C 1
ATOM 1538 O O . LEU A 1 212 ? 8.390 -5.944 -13.372 1.00 63.50 212 LEU A O 1
ATOM 1542 N N . PHE A 1 213 ? 10.257 -7.105 -12.880 1.00 62.91 213 PHE A N 1
ATOM 1543 C CA . PHE A 1 213 ? 11.035 -6.670 -14.045 1.00 62.91 213 PHE A CA 1
ATOM 1544 C C . PHE A 1 213 ? 11.474 -7.804 -14.989 1.00 62.91 213 PHE A C 1
ATOM 1546 O O . PHE A 1 213 ? 12.081 -7.509 -16.017 1.00 62.91 213 PHE A O 1
ATOM 1553 N N . GLY A 1 214 ? 11.102 -9.059 -14.702 1.00 49.84 214 GLY A N 1
ATOM 1554 C CA . GLY A 1 214 ? 11.430 -10.236 -15.524 1.00 49.84 214 GLY A CA 1
ATOM 1555 C C . GLY A 1 214 ? 12.362 -11.206 -14.825 1.00 49.84 214 GLY A C 1
ATOM 1556 O O . GLY A 1 214 ? 13.440 -10.777 -14.361 1.00 49.84 214 GLY A O 1
#

Foldseek 3Di:
DPPPDDDDDDDFFDWDWDFDADPVRDGDADPVRHGDTDTDGDDDDDDDDDDDDDDPVVPVVVLVVLLVLLLVLVVCVVVLLVVLLCVLPDVDADDLSGDAAPVLLVVVLVVLVPPPVDDPVVSVVVNVVSVVSVVSNLVSVLCPCAVVHVVVVVVQVVVQVVQQVVCVVVVHPRPDHDDCVVCVVVNVVVVVVVVVSNVSNNSSCVRRNNDPDD

Sequence (214 aa):
MRDGETVESVITPLLTERPVAAEDGTAMVDADGDAVTQEVGFIGVGSTQELVPQPATEVLPAVGDSLARVAGVVLNLPQRVVEVGQAAFSDAPRDPEGPISVVGVGRIAGEISAMEEVPVASRAATLIGLVAGVNLALFVFNLIPLLPLDGGHVAGALWEGLRRGIARVFGRPDPGPFDMARLLPLTYAVAILLMGMGVLLIYADIVKPVNLFG

Secondary structure (DSSP, 8-state):
-BTTB------PPEEEEEEPBPTTSSBPB-TTS-B-EEEEEE----PPP--PPPPGGGHHHHHHHHHHHHHHHHHTHHHHHHHHHHHHHSSPPPPTTS---HHHHHHHHHHHHH-TTS-HHHHHHHHHHHHHHHHHHHHHHHTSS-TTSHHHHHHHHHHHHHHHHHHHHTTPPP-----GGGGHHHHHHHHHHHHHHHHHHHHHHHHS---S--

pLDDT: mean 83.71, std 7.47, range [49.84, 94.69]

Radius of gyration: 27.78 Å; chains: 1; bounding box: 54×53×79 Å